Protein AF-A0A2N2GVT8-F1 (afdb_monomer_lite)

Secondary structure (DSSP, 8-state):
--TTSS-EEE--TTS-SS--EEEPPHHHHT--EEEEEEETTEEEEEETTS-EEEEE--TTTTT--TTSEEESS-SS-BTTEEESSPPPPEEPPP--SSEEEEEEEEEE-SSSTT-EEEEEEEEETTEEEEEEEETT-S--EEEE--PPP-S-BSS-TTPPPPPP---S-EEEEEEEEE--SSS--EEEEEEEEEE-SSS--EEEEEEETTEEPEETTEEPEEEEEEEEPP--S---TTGGGGTPPEEEEEEEEPPGGGGGBS-HHHHHHHHHHHTT-SEEEEEEEE-SS-EEEEE-BTTS-SSSS-TTTTSB-GGGPEEEEEE--

Foldseek 3Di:
DDPQQQWAFDDDPLADPFSQDTAQDPPQSFFRFPDWEDDVQKIWTAGLQGWIKIFRDDCQQQLAEQQFAEACVDPQDDDRYHYDHGDDIDTAAGDDQFWFFRDKYWYQPDDDPQRIKIWTWGDHPNAGFIWIDTPPDNDTDTDGDNDDDDHDTRNDPPDDDDDGDDNPFFKKKWKKWWDFPDDDIFIWIWIFRGDDQNDFFTWTFIHDVNHTWDFPNHTQTWTKGKDAYGDHDHAHNPNLVVVDWGWMKIKTAHDPSLVRTPDPVSSCRVCVLQVPQRMFIWTDIDHSFKDWIKTAAPPPDHHRYDPDSHHDHPSTIMIIIIGGD

Structure (mmCIF, N/CA/C/O backbone):
data_AF-A0A2N2GVT8-F1
#
_entry.id   AF-A0A2N2GVT8-F1
#
loop_
_atom_site.group_PDB
_atom_site.id
_atom_site.type_symbol
_atom_site.label_atom_id
_atom_site.label_alt_id
_atom_site.label_comp_id
_atom_site.label_asym_id
_atom_site.label_entity_id
_atom_site.label_seq_id
_atom_site.pdbx_PDB_ins_code
_atom_site.Cartn_x
_atom_site.Cartn_y
_atom_site.Cartn_z
_atom_site.occupancy
_atom_site.B_iso_or_equiv
_atom_site.auth_seq_id
_atom_site.auth_comp_id
_atom_site.auth_asym_id
_atom_site.auth_atom_id
_atom_site.pdbx_PDB_model_num
ATOM 1 N N . LEU A 1 1 ? -1.729 9.330 14.093 1.00 91.38 1 LEU A N 1
ATOM 2 C CA . LEU A 1 1 ? -2.756 9.822 13.151 1.00 91.38 1 LEU A CA 1
ATOM 3 C C . LEU A 1 1 ? -2.452 11.276 12.850 1.00 91.38 1 LEU A C 1
ATOM 5 O O . LEU A 1 1 ? -2.098 11.993 13.782 1.00 91.38 1 LEU A O 1
ATOM 9 N N . GLY A 1 2 ? -2.522 11.694 11.591 1.00 89.06 2 GLY A N 1
ATOM 10 C CA . GLY A 1 2 ? -2.412 13.106 11.250 1.00 89.06 2 GLY A CA 1
ATOM 11 C C . GLY A 1 2 ? -3.633 13.911 11.709 1.00 89.06 2 GLY A C 1
ATOM 12 O O . GLY A 1 2 ? -4.662 13.323 12.052 1.00 89.06 2 GLY A O 1
ATOM 13 N N . PRO A 1 3 ? -3.538 15.252 11.726 1.00 87.06 3 PRO A N 1
ATOM 14 C CA . PRO A 1 3 ? -4.605 16.124 12.228 1.00 87.06 3 PRO A CA 1
ATOM 15 C C . PRO A 1 3 ? -5.932 16.013 11.465 1.00 87.06 3 PRO A C 1
ATOM 17 O O . PRO A 1 3 ? -6.976 16.360 12.006 1.00 87.06 3 PRO A O 1
ATOM 20 N N . ASP A 1 4 ? -5.887 15.554 10.216 1.00 87.94 4 ASP A N 1
ATOM 21 C CA . ASP A 1 4 ? -7.031 15.412 9.316 1.00 87.94 4 ASP A CA 1
ATOM 22 C C . ASP A 1 4 ? -7.660 14.010 9.332 1.00 87.94 4 ASP A C 1
ATOM 24 O O . ASP A 1 4 ? -8.645 13.783 8.635 1.00 87.94 4 ASP A O 1
ATOM 28 N N . GLY A 1 5 ? -7.092 13.061 10.086 1.00 92.31 5 GLY A N 1
ATOM 29 C CA . GLY A 1 5 ? -7.549 11.669 10.116 1.00 92.31 5 GLY A CA 1
ATOM 30 C C . GLY A 1 5 ? -7.287 10.876 8.828 1.00 92.31 5 GLY A C 1
ATOM 31 O O . GLY A 1 5 ? -7.703 9.723 8.737 1.00 92.31 5 GLY A O 1
ATOM 32 N N . ARG A 1 6 ? -6.599 11.462 7.837 1.00 91.56 6 ARG A N 1
ATOM 33 C CA . ARG A 1 6 ? -6.375 10.873 6.499 1.00 91.56 6 ARG A CA 1
ATOM 34 C C . ARG A 1 6 ? -4.926 10.476 6.242 1.00 91.56 6 ARG A C 1
ATOM 36 O O . ARG A 1 6 ? -4.591 9.959 5.183 1.00 91.56 6 ARG A O 1
ATOM 43 N N . SER A 1 7 ? -4.066 10.677 7.231 1.00 92.19 7 SER A N 1
ATOM 44 C CA . SER A 1 7 ? -2.669 10.260 7.188 1.00 92.19 7 SER A CA 1
ATOM 45 C C . SER A 1 7 ? -2.322 9.428 8.416 1.00 92.19 7 SER A C 1
ATOM 47 O O . SER A 1 7 ? -2.643 9.778 9.559 1.00 92.19 7 SER A O 1
ATOM 49 N N . LEU A 1 8 ? -1.632 8.310 8.197 1.00 94.38 8 LEU A N 1
ATOM 50 C CA . LEU A 1 8 ? -1.069 7.506 9.271 1.00 94.38 8 LEU A CA 1
ATOM 51 C C . LEU A 1 8 ? 0.442 7.660 9.253 1.00 94.38 8 LEU A C 1
ATOM 53 O O . LEU A 1 8 ? 1.133 7.047 8.454 1.00 94.38 8 LEU A O 1
ATOM 57 N N . ILE A 1 9 ? 0.934 8.507 10.147 1.00 92.88 9 ILE A N 1
ATOM 58 C CA . ILE A 1 9 ? 2.352 8.825 10.274 1.00 92.88 9 ILE A CA 1
ATOM 59 C C . ILE A 1 9 ? 2.986 7.864 11.278 1.00 92.88 9 ILE A C 1
ATOM 61 O O . ILE A 1 9 ? 2.432 7.664 12.364 1.00 92.88 9 ILE A O 1
ATOM 65 N N . PHE A 1 10 ? 4.149 7.319 10.937 1.00 92.12 10 PHE A N 1
ATOM 66 C CA . PHE A 1 10 ? 4.945 6.492 11.839 1.00 92.12 10 PHE A CA 1
ATOM 67 C C . PHE A 1 10 ? 6.410 6.930 11.825 1.00 92.12 10 PHE A C 1
ATOM 69 O O . PHE A 1 10 ? 6.843 7.685 10.955 1.00 92.12 10 PHE A O 1
ATOM 76 N N . ASN A 1 11 ? 7.163 6.473 12.821 1.00 90.44 11 ASN A N 1
ATOM 77 C CA . ASN A 1 11 ? 8.608 6.610 12.845 1.00 90.44 11 ASN A CA 1
ATOM 78 C C . ASN A 1 11 ? 9.232 5.357 13.463 1.00 90.44 11 ASN A C 1
ATOM 80 O O . ASN A 1 11 ? 8.591 4.696 14.280 1.00 90.44 11 ASN A O 1
ATOM 84 N N . ASP A 1 12 ? 10.475 5.072 13.093 1.00 90.50 12 ASP A N 1
ATOM 85 C CA . ASP A 1 12 ? 11.281 3.980 13.639 1.00 90.50 12 ASP A CA 1
ATOM 86 C C . ASP A 1 12 ? 12.579 4.547 14.238 1.00 90.50 12 ASP A C 1
ATOM 88 O O . ASP A 1 12 ? 13.005 5.649 13.887 1.00 90.50 12 ASP A O 1
ATOM 92 N N . TRP A 1 13 ? 13.206 3.833 15.173 1.00 86.38 13 TRP A N 1
ATOM 93 C CA . TRP A 1 13 ? 14.452 4.278 15.806 1.00 86.38 13 TRP A CA 1
ATOM 94 C C . TRP A 1 13 ? 15.645 4.329 14.851 1.00 86.38 13 TRP A C 1
ATOM 96 O O . TRP A 1 13 ? 16.582 5.084 15.109 1.00 86.38 13 TRP A O 1
ATOM 106 N N . TRP A 1 14 ? 15.608 3.578 13.751 1.00 85.12 14 TRP A N 1
ATOM 107 C CA . TRP A 1 14 ? 16.622 3.640 12.698 1.00 85.12 14 TRP A CA 1
ATOM 108 C C . TRP A 1 14 ? 16.459 4.848 11.771 1.00 85.12 14 TRP A C 1
ATOM 110 O O . TRP A 1 14 ? 17.297 5.076 10.898 1.00 85.12 14 TRP A O 1
ATOM 120 N N . LEU A 1 15 ? 15.394 5.631 11.951 1.00 90.50 15 LEU A N 1
ATOM 121 C CA . LEU A 1 15 ? 15.016 6.711 11.056 1.00 90.50 15 LEU A CA 1
ATOM 122 C C . LEU A 1 15 ? 15.234 8.095 11.675 1.00 90.50 15 LEU A C 1
ATOM 124 O O . LEU A 1 15 ? 15.122 8.271 12.893 1.00 90.50 15 LEU A O 1
ATOM 128 N N . PRO A 1 16 ? 15.492 9.120 10.842 1.00 91.94 16 PRO A N 1
ATOM 129 C CA . PRO A 1 16 ? 15.483 10.506 11.282 1.00 91.94 16 PRO A CA 1
ATOM 130 C C . PRO A 1 16 ? 14.163 10.851 11.975 1.00 91.94 16 PRO A C 1
ATOM 132 O O . PRO A 1 16 ? 13.090 10.454 11.530 1.00 91.94 16 PRO A O 1
ATOM 135 N N . ALA A 1 17 ? 14.229 11.631 13.055 1.00 90.50 17 ALA A N 1
ATOM 136 C CA . ALA A 1 17 ? 13.060 12.050 13.830 1.00 90.50 17 ALA A CA 1
ATOM 137 C C . ALA A 1 17 ? 12.249 13.158 13.122 1.00 90.50 17 ALA A C 1
ATOM 139 O O . ALA A 1 17 ? 12.047 14.242 13.669 1.00 90.50 17 ALA A O 1
ATOM 140 N N . ASP A 1 18 ? 11.828 12.905 11.883 1.00 89.06 18 ASP A N 1
ATOM 141 C CA . ASP A 1 18 ? 11.277 13.901 10.960 1.00 89.06 18 ASP A CA 1
ATOM 142 C C . ASP A 1 18 ? 9.793 13.685 10.607 1.00 89.06 18 ASP A C 1
ATOM 144 O O . ASP A 1 18 ? 9.172 14.544 9.978 1.00 89.06 18 ASP A O 1
ATOM 148 N N . TRP A 1 19 ? 9.207 12.570 11.069 1.00 88.94 19 TRP A N 1
ATOM 149 C CA . TRP A 1 19 ? 7.802 12.196 10.864 1.00 88.94 19 TRP A CA 1
ATOM 150 C C . TRP A 1 19 ? 7.366 12.227 9.385 1.00 88.94 19 TRP A C 1
ATOM 152 O O . TRP A 1 19 ? 6.190 12.432 9.092 1.00 88.94 19 TRP A O 1
ATOM 162 N N . SER A 1 20 ? 8.304 12.036 8.448 1.00 91.00 20 SER A N 1
ATOM 163 C CA . SER A 1 20 ? 8.072 12.108 6.995 1.00 91.00 20 SER A CA 1
ATOM 164 C C . SER A 1 20 ? 7.466 10.845 6.383 1.00 91.00 20 SER A C 1
ATOM 166 O O . SER A 1 20 ? 7.085 10.851 5.212 1.00 91.00 20 SER A O 1
ATOM 168 N N . ARG A 1 21 ? 7.369 9.758 7.156 1.00 91.19 21 ARG A N 1
ATOM 169 C CA . ARG A 1 21 ? 6.853 8.471 6.687 1.00 91.19 21 ARG A CA 1
ATOM 170 C C . ARG A 1 21 ? 5.380 8.293 6.973 1.00 91.19 21 ARG A C 1
ATOM 172 O O . ARG A 1 21 ? 4.888 8.677 8.036 1.00 91.19 21 ARG A O 1
ATOM 179 N N . GLN A 1 22 ? 4.698 7.656 6.029 1.00 92.69 22 GLN A N 1
ATOM 180 C CA . GLN A 1 22 ? 3.280 7.370 6.142 1.00 92.69 22 GLN A CA 1
ATOM 181 C C . GLN A 1 22 ? 2.949 5.959 5.679 1.00 92.69 22 GLN A C 1
ATOM 183 O O . GLN A 1 22 ? 3.572 5.425 4.769 1.00 92.69 22 GLN A O 1
ATOM 188 N N . ILE A 1 23 ? 1.917 5.398 6.296 1.00 94.12 23 ILE A N 1
ATOM 189 C CA . ILE A 1 23 ? 1.246 4.181 5.858 1.00 94.12 23 ILE A CA 1
ATOM 190 C C . ILE A 1 23 ? 0.012 4.627 5.077 1.00 94.12 23 ILE A C 1
ATOM 192 O O . ILE A 1 23 ? -0.832 5.345 5.624 1.00 94.12 23 ILE A O 1
ATOM 196 N N . CYS A 1 24 ? -0.119 4.205 3.817 1.00 94.75 24 CYS A N 1
ATOM 197 C CA . CYS A 1 24 ? -1.361 4.418 3.075 1.00 94.75 24 CYS A CA 1
ATOM 198 C C . CYS A 1 24 ? -2.527 3.786 3.835 1.00 94.75 24 CYS A C 1
ATOM 200 O O . CYS A 1 24 ? -2.456 2.613 4.201 1.00 94.75 24 CYS A O 1
ATOM 202 N N . LEU A 1 25 ? -3.571 4.573 4.096 1.00 96.44 25 LEU A N 1
ATOM 203 C CA . LEU A 1 25 ? -4.820 4.124 4.713 1.00 96.44 25 LEU A CA 1
ATOM 204 C C . LEU A 1 25 ? -5.667 3.295 3.725 1.00 96.44 25 LEU A C 1
ATOM 206 O O . LEU A 1 25 ? -5.363 3.291 2.528 1.00 96.44 25 LEU A O 1
ATOM 210 N N . PRO A 1 26 ? -6.734 2.611 4.191 1.00 96.75 26 PRO A N 1
ATOM 211 C CA . PRO A 1 26 ? -7.682 1.944 3.302 1.00 96.75 26 PRO A CA 1
ATOM 212 C C . PRO A 1 26 ? -8.228 2.871 2.209 1.00 96.75 26 PRO A C 1
ATOM 214 O O . PRO A 1 26 ? -8.109 4.100 2.280 1.00 96.75 26 PRO A O 1
ATOM 217 N N . ASP A 1 27 ? -8.817 2.263 1.180 1.00 94.12 27 ASP A N 1
ATOM 218 C CA . ASP A 1 27 ? -9.418 2.980 0.052 1.00 94.12 27 ASP A CA 1
ATOM 219 C C . ASP A 1 27 ? -8.431 3.963 -0.597 1.00 94.12 27 ASP A C 1
ATOM 221 O O . ASP A 1 27 ? -8.742 5.122 -0.883 1.00 94.12 27 ASP A O 1
ATOM 225 N N . ARG A 1 28 ? -7.191 3.495 -0.795 1.00 93.75 28 ARG A N 1
ATOM 226 C CA . ARG A 1 28 ? -6.119 4.240 -1.472 1.00 93.75 28 ARG A CA 1
ATOM 227 C C . ARG A 1 28 ? -5.783 5.584 -0.804 1.00 93.75 28 ARG A C 1
ATOM 229 O O . ARG A 1 28 ? -5.495 6.576 -1.475 1.00 93.75 28 ARG A O 1
ATOM 236 N N . GLY A 1 29 ? -5.832 5.617 0.529 1.00 94.00 29 GLY A N 1
ATOM 237 C CA . GLY A 1 29 ? -5.540 6.809 1.329 1.00 94.00 29 GLY A CA 1
ATOM 238 C C . GLY A 1 29 ? -6.722 7.767 1.503 1.00 94.00 29 GLY A C 1
ATOM 239 O O . GLY A 1 29 ? -6.548 8.845 2.065 1.00 94.00 29 GLY A O 1
ATOM 240 N N . THR A 1 30 ? -7.923 7.402 1.043 1.00 94.69 30 THR A N 1
ATOM 241 C CA . THR A 1 30 ? -9.129 8.244 1.175 1.00 94.69 30 THR A CA 1
ATOM 242 C C . THR A 1 30 ? -9.983 7.894 2.390 1.00 94.69 30 THR A C 1
ATOM 244 O O . THR A 1 30 ? -10.921 8.627 2.717 1.00 94.69 30 THR A O 1
ATOM 247 N N . PHE A 1 31 ? -9.647 6.822 3.106 1.00 95.94 31 PHE A N 1
ATOM 248 C CA . PHE A 1 31 ? -10.304 6.473 4.356 1.00 95.94 31 PHE A CA 1
ATOM 249 C C . PHE A 1 31 ? -10.082 7.546 5.430 1.00 95.94 31 PHE A C 1
ATOM 251 O O . PHE A 1 31 ? -8.963 8.017 5.646 1.00 95.94 31 PHE A O 1
ATOM 258 N N . LEU A 1 32 ? -11.159 7.923 6.121 1.00 96.12 32 LEU A N 1
ATOM 259 C CA . LEU A 1 32 ? -11.113 8.863 7.235 1.00 96.12 32 LEU A CA 1
ATOM 260 C C . LEU A 1 32 ? -11.133 8.086 8.553 1.00 96.12 32 LEU A C 1
ATOM 262 O O . LEU A 1 32 ? -12.192 7.657 9.017 1.00 96.12 32 LEU A O 1
ATOM 266 N N . ALA A 1 33 ? -9.955 7.916 9.150 1.00 96.88 33 ALA A N 1
ATOM 267 C CA . ALA A 1 33 ? -9.819 7.292 10.456 1.00 96.88 33 ALA A CA 1
ATOM 268 C C . ALA A 1 33 ? -10.158 8.300 11.565 1.00 96.88 33 ALA A C 1
ATOM 270 O O . ALA A 1 33 ? -9.671 9.430 11.573 1.00 96.88 33 ALA A O 1
ATOM 271 N N . GLU A 1 34 ? -10.979 7.875 12.522 1.00 95.62 34 GLU A N 1
ATOM 272 C CA . GLU A 1 34 ? -11.349 8.662 13.701 1.00 95.62 34 GLU A CA 1
ATOM 273 C C . GLU A 1 34 ? -10.400 8.390 14.873 1.00 95.62 34 GLU A C 1
ATOM 275 O O . GLU A 1 34 ? -10.088 9.286 15.658 1.00 95.62 34 GLU A O 1
ATOM 280 N N . ASN A 1 35 ? -9.907 7.156 14.985 1.00 97.19 35 ASN A N 1
ATOM 281 C CA . ASN A 1 35 ? -8.971 6.772 16.031 1.00 97.19 35 ASN A CA 1
ATOM 282 C C . ASN A 1 35 ? -8.127 5.561 15.617 1.00 97.19 35 ASN A C 1
ATOM 284 O O . ASN A 1 35 ? -8.433 4.867 14.644 1.00 97.19 35 ASN A O 1
ATOM 288 N N . LEU A 1 36 ? -7.068 5.298 16.381 1.00 97.50 36 LEU A N 1
ATOM 289 C CA . LEU A 1 36 ? -6.225 4.123 16.211 1.00 97.50 36 LEU A CA 1
ATOM 290 C C . LEU A 1 36 ? -5.692 3.598 17.541 1.00 97.50 36 LEU A C 1
ATOM 292 O O . LEU A 1 36 ? -5.524 4.334 18.511 1.00 97.50 36 LEU A O 1
ATOM 296 N N . SER A 1 37 ? -5.342 2.320 17.539 1.00 98.06 37 SER A N 1
ATOM 297 C CA . SER A 1 37 ? -4.555 1.656 18.569 1.00 98.06 37 SER A CA 1
ATOM 298 C C . SER A 1 37 ? -3.506 0.776 17.893 1.00 98.06 37 SER A C 1
ATOM 300 O O . SER A 1 37 ? -3.737 0.259 16.802 1.00 98.06 37 SER A O 1
ATOM 302 N N . VAL A 1 38 ? -2.337 0.623 18.509 1.00 96.50 38 VAL A N 1
ATOM 303 C CA . VAL A 1 38 ? -1.223 -0.138 17.930 1.00 96.50 38 VAL A CA 1
ATOM 304 C C . VAL A 1 38 ? -0.659 -1.082 18.982 1.00 96.50 38 VAL A C 1
ATOM 306 O O . VAL A 1 38 ? -0.473 -0.690 20.134 1.00 96.50 38 VAL A O 1
ATOM 309 N N . SER A 1 39 ? -0.372 -2.321 18.588 1.00 95.88 39 SER A N 1
ATOM 310 C CA . SER A 1 39 ? 0.326 -3.301 19.422 1.00 95.88 39 SER A CA 1
ATOM 311 C C . SER A 1 39 ? 1.456 -3.939 18.619 1.00 95.88 39 SER A C 1
ATOM 313 O O . SER A 1 39 ? 1.203 -4.667 17.655 1.00 95.88 39 SER A O 1
ATOM 315 N N . ALA A 1 40 ? 2.699 -3.644 19.019 1.00 92.12 40 ALA A N 1
ATOM 316 C CA . ALA A 1 40 ? 3.892 -3.870 18.201 1.00 92.12 40 ALA A CA 1
ATOM 317 C C . ALA A 1 40 ? 3.712 -3.236 16.807 1.00 92.12 40 ALA A C 1
ATOM 319 O O . ALA A 1 40 ? 3.384 -2.057 16.725 1.00 92.12 40 ALA A O 1
ATOM 320 N N . SER A 1 41 ? 3.865 -4.009 15.737 1.00 93.75 41 SER A N 1
ATOM 321 C CA . SER A 1 41 ? 3.719 -3.555 14.347 1.00 93.75 41 SER A CA 1
ATOM 322 C C . SER A 1 41 ? 2.293 -3.677 13.802 1.00 93.75 41 SER A C 1
ATOM 324 O O . SER A 1 41 ? 2.047 -3.422 12.626 1.00 93.75 41 SER A O 1
ATOM 326 N N . THR A 1 42 ? 1.336 -4.128 14.621 1.00 97.12 42 THR A N 1
ATOM 327 C CA . THR A 1 42 ? -0.055 -4.289 14.190 1.00 97.12 42 THR A CA 1
ATOM 328 C C . THR A 1 42 ? -0.857 -3.046 14.531 1.00 97.12 42 THR A C 1
ATOM 330 O O . THR A 1 42 ? -1.103 -2.738 15.700 1.00 97.12 42 THR A O 1
ATOM 333 N N . VAL A 1 43 ? -1.303 -2.362 13.487 1.00 97.56 43 VAL A N 1
ATOM 334 C CA . VAL A 1 43 ? -2.157 -1.186 13.553 1.00 97.56 43 VAL A CA 1
ATOM 335 C C . VAL A 1 43 ? -3.618 -1.621 13.528 1.00 97.56 43 VAL A C 1
ATOM 337 O O . VAL A 1 43 ? -4.000 -2.440 12.695 1.00 97.56 43 VAL A O 1
ATOM 340 N N . PHE A 1 44 ? -4.439 -1.049 14.406 1.00 98.62 44 PHE A N 1
ATOM 341 C CA . PHE A 1 44 ? -5.894 -1.174 14.418 1.00 98.62 44 PHE A CA 1
ATOM 342 C C . PHE A 1 44 ? -6.520 0.221 14.327 1.00 98.62 44 PHE A C 1
ATOM 344 O O . PHE A 1 44 ? -6.284 1.058 15.197 1.00 98.62 44 PHE A O 1
ATOM 351 N N . ILE A 1 45 ? -7.298 0.486 13.279 1.00 98.50 45 ILE A N 1
ATOM 352 C CA . ILE A 1 45 ? -7.968 1.774 13.056 1.00 98.50 45 ILE A CA 1
ATOM 353 C C . ILE A 1 45 ? -9.487 1.612 13.039 1.00 98.50 45 ILE A C 1
ATOM 355 O O . ILE A 1 45 ? -10.006 0.556 12.668 1.00 98.50 45 ILE A O 1
ATOM 359 N N . VAL A 1 46 ? -10.179 2.690 13.405 1.00 98.38 46 VAL A N 1
ATOM 360 C CA . VAL A 1 46 ? -11.634 2.825 13.290 1.00 98.38 46 VAL A CA 1
ATOM 361 C C . VAL A 1 46 ? -11.987 4.046 12.448 1.00 98.38 46 VAL A C 1
ATOM 363 O O . VAL A 1 46 ? -11.406 5.118 12.626 1.00 98.38 46 VAL A O 1
ATOM 366 N N . GLY A 1 47 ? -12.912 3.866 11.511 1.00 97.00 47 GLY A N 1
ATOM 367 C CA . GLY A 1 47 ? -13.426 4.895 10.616 1.00 97.00 47 GLY A CA 1
ATOM 368 C C . GLY A 1 47 ? -14.614 5.641 11.191 1.00 97.00 47 GLY A C 1
ATOM 369 O O . GLY A 1 47 ? -15.198 5.247 12.199 1.00 97.00 47 GLY A O 1
ATOM 370 N N . THR A 1 48 ? -15.001 6.725 10.529 1.00 94.94 48 THR A N 1
ATOM 371 C CA . THR A 1 48 ? -16.092 7.589 11.004 1.00 94.94 48 THR A CA 1
ATOM 372 C C . THR A 1 48 ? -17.478 6.948 11.018 1.00 94.94 48 THR A C 1
ATOM 374 O O . THR A 1 48 ? -18.369 7.507 11.657 1.00 94.94 48 THR A O 1
ATOM 377 N N . LEU A 1 49 ? -17.688 5.818 10.337 1.00 95.38 49 LEU A N 1
ATOM 378 C CA . LEU A 1 49 ? -18.945 5.063 10.383 1.00 95.38 49 LEU A CA 1
ATOM 379 C C . LEU A 1 49 ? -18.810 3.764 11.185 1.00 95.38 49 LEU A C 1
ATOM 381 O O . LEU A 1 49 ? -19.712 2.927 11.175 1.00 95.38 49 LEU A O 1
ATOM 385 N N . GLY A 1 50 ? -17.700 3.603 11.908 1.00 96.94 50 GLY A N 1
ATOM 386 C CA . GLY A 1 50 ? -17.422 2.405 12.685 1.00 96.94 50 GLY A CA 1
ATOM 387 C C . GLY A 1 50 ? -16.790 1.280 11.870 1.00 96.94 50 GLY A C 1
ATOM 388 O O . GLY A 1 50 ? -16.758 0.151 12.347 1.00 96.94 50 GLY A O 1
ATOM 389 N N . GLU A 1 51 ? -16.278 1.562 10.667 1.00 97.69 51 GLU A N 1
ATOM 390 C CA . GLU A 1 51 ? -15.500 0.594 9.900 1.00 97.69 51 GLU A CA 1
ATOM 391 C C . GLU A 1 51 ? -14.199 0.277 10.635 1.00 97.69 51 GLU A C 1
ATOM 393 O O . GLU A 1 51 ? -13.507 1.172 11.119 1.00 97.69 51 GLU A O 1
ATOM 398 N N . LEU A 1 52 ? -13.841 -0.998 10.703 1.00 98.56 52 LEU A N 1
ATOM 399 C CA . LEU A 1 52 ? -12.708 -1.471 11.486 1.00 98.56 52 LEU A CA 1
ATOM 400 C C . LEU A 1 52 ? -11.681 -2.108 10.554 1.00 98.56 52 LEU A C 1
ATOM 402 O O . LEU A 1 52 ? -12.026 -2.975 9.753 1.00 98.56 52 LEU A O 1
ATOM 406 N N . TYR A 1 53 ? -10.414 -1.711 10.673 1.00 98.69 53 TYR A N 1
ATOM 407 C CA . TYR A 1 53 ? -9.337 -2.264 9.851 1.00 98.69 53 TYR A CA 1
ATOM 408 C C . TYR A 1 53 ? -8.088 -2.548 10.668 1.00 98.69 53 TYR A C 1
ATOM 410 O O . TYR A 1 53 ? -7.709 -1.773 11.544 1.00 98.69 53 TYR A O 1
ATOM 418 N N . THR A 1 54 ? -7.406 -3.639 10.336 1.00 98.50 54 THR A N 1
ATOM 419 C CA . THR A 1 54 ? -6.101 -3.982 10.907 1.00 98.50 54 THR A CA 1
ATOM 420 C C . THR A 1 54 ? -5.065 -4.170 9.817 1.00 98.50 54 THR A C 1
ATOM 422 O O . THR A 1 54 ? -5.394 -4.718 8.766 1.00 98.50 54 THR A O 1
ATOM 425 N N . ARG A 1 55 ? -3.812 -3.813 10.087 1.00 97.12 55 ARG A N 1
ATOM 426 C CA . ARG A 1 55 ? -2.685 -4.079 9.189 1.00 97.12 55 ARG A CA 1
ATOM 427 C C . ARG A 1 55 ? -1.415 -4.311 9.992 1.00 97.12 55 ARG A C 1
ATOM 429 O O . ARG A 1 55 ? -1.167 -3.588 10.955 1.00 97.12 55 ARG A O 1
ATOM 436 N N . LEU A 1 56 ? -0.623 -5.306 9.605 1.00 95.31 56 LEU A N 1
ATOM 437 C CA . LEU A 1 56 ? 0.754 -5.430 10.067 1.00 95.31 56 LEU A CA 1
ATOM 438 C C . LEU A 1 56 ? 1.646 -4.588 9.156 1.00 95.31 56 LEU A C 1
ATOM 440 O O . LEU A 1 56 ? 1.694 -4.825 7.952 1.00 95.31 56 LEU A O 1
ATOM 444 N N . TYR A 1 57 ? 2.297 -3.579 9.724 1.00 94.75 57 TYR A N 1
ATOM 445 C CA . TYR A 1 57 ? 3.180 -2.697 8.976 1.00 94.75 57 TYR A CA 1
ATOM 446 C C . TYR A 1 57 ? 4.206 -2.060 9.912 1.00 94.75 57 TYR A C 1
ATOM 448 O O . TYR A 1 57 ? 3.848 -1.363 10.862 1.00 94.75 57 TYR A O 1
ATOM 456 N N . ASP A 1 58 ? 5.481 -2.263 9.609 1.00 92.38 58 ASP A N 1
ATOM 457 C CA . ASP A 1 58 ? 6.597 -1.526 10.191 1.00 92.38 58 ASP A CA 1
ATOM 458 C C . ASP A 1 58 ? 7.712 -1.340 9.150 1.00 92.38 58 ASP A C 1
ATOM 460 O O . ASP A 1 58 ? 7.670 -1.905 8.056 1.00 92.38 58 ASP A O 1
ATOM 464 N N . PHE A 1 59 ? 8.715 -0.543 9.510 1.00 93.06 59 PHE A N 1
ATOM 465 C CA . PHE A 1 59 ? 9.865 -0.226 8.666 1.00 93.06 59 PHE A CA 1
ATOM 466 C C . PHE A 1 59 ? 10.619 -1.471 8.154 1.00 93.06 59 PHE A C 1
ATOM 468 O O . PHE A 1 59 ? 11.045 -1.513 6.997 1.00 93.06 59 PHE A O 1
ATOM 475 N N . ASP A 1 60 ? 10.745 -2.500 8.992 1.00 91.19 60 ASP A N 1
ATOM 476 C CA . ASP A 1 60 ? 11.522 -3.707 8.711 1.00 91.19 60 ASP A CA 1
ATOM 477 C C . ASP A 1 60 ? 10.749 -4.744 7.897 1.00 91.19 60 ASP A C 1
ATOM 479 O O . ASP A 1 60 ? 11.352 -5.566 7.219 1.00 91.19 60 ASP A O 1
ATOM 483 N N . THR A 1 61 ? 9.425 -4.773 7.998 1.00 90.06 61 THR A N 1
ATOM 484 C CA . THR A 1 61 ? 8.545 -5.748 7.339 1.00 90.06 61 THR A CA 1
ATOM 485 C C . THR A 1 61 ? 7.991 -5.219 6.025 1.00 90.06 61 THR A C 1
ATOM 487 O O . THR A 1 61 ? 7.684 -6.014 5.142 1.00 90.06 61 THR A O 1
ATOM 490 N N . ALA A 1 62 ? 7.915 -3.895 5.863 1.00 91.56 62 ALA A N 1
ATOM 491 C CA . ALA A 1 62 ? 7.330 -3.272 4.683 1.00 91.56 62 ALA A CA 1
ATOM 492 C C . ALA A 1 62 ? 8.264 -3.184 3.465 1.00 91.56 62 ALA A C 1
ATOM 494 O O . ALA A 1 62 ? 7.801 -2.828 2.387 1.00 91.56 62 ALA A O 1
ATOM 495 N N . GLY A 1 63 ? 9.557 -3.502 3.593 1.00 91.00 63 GLY A N 1
ATOM 496 C CA . GLY A 1 63 ? 10.524 -3.337 2.495 1.00 91.00 63 GLY A CA 1
ATOM 497 C C . GLY A 1 63 ? 11.298 -2.019 2.525 1.00 91.00 63 GLY A C 1
ATOM 498 O O . GLY A 1 63 ? 12.096 -1.764 1.622 1.00 91.00 63 GLY A O 1
ATOM 499 N N . GLU A 1 64 ? 11.077 -1.185 3.546 1.00 92.12 64 GLU A N 1
ATOM 500 C CA . GLU A 1 64 ? 11.679 0.149 3.636 1.00 92.12 64 GLU A CA 1
ATOM 501 C C . GLU A 1 64 ? 13.123 0.124 4.161 1.00 92.12 64 GLU A C 1
ATOM 503 O O . GLU A 1 64 ? 13.912 1.017 3.841 1.00 92.12 64 GLU A O 1
ATOM 508 N N . ASN A 1 65 ? 13.488 -0.895 4.944 1.00 90.56 65 ASN A N 1
ATOM 509 C CA . ASN A 1 65 ? 14.832 -1.042 5.498 1.00 90.56 65 ASN A CA 1
ATOM 510 C C . ASN A 1 65 ? 15.787 -1.743 4.520 1.00 90.56 65 ASN A C 1
ATOM 512 O O . ASN A 1 65 ? 15.721 -2.959 4.371 1.00 90.56 65 ASN A O 1
ATOM 516 N N . ASP A 1 66 ? 16.716 -1.003 3.914 1.00 85.19 66 ASP A N 1
ATOM 517 C CA . ASP A 1 66 ? 17.753 -1.488 2.981 1.00 85.19 66 ASP A CA 1
ATOM 518 C C . ASP A 1 66 ? 18.935 -2.215 3.658 1.00 85.19 66 ASP A C 1
ATOM 520 O O . ASP A 1 66 ? 19.989 -2.416 3.060 1.00 85.19 66 ASP A O 1
ATOM 524 N N . THR A 1 67 ? 18.772 -2.616 4.918 1.00 85.88 67 THR A N 1
ATOM 525 C CA . THR A 1 67 ? 19.703 -3.507 5.624 1.00 85.88 67 THR A CA 1
ATOM 526 C C . THR A 1 67 ? 19.145 -4.922 5.799 1.00 85.88 67 THR A C 1
ATOM 528 O O . THR A 1 67 ? 19.815 -5.782 6.373 1.00 85.88 67 THR A O 1
ATOM 531 N N . LEU A 1 68 ? 17.943 -5.192 5.273 1.00 88.06 68 LEU A N 1
ATOM 532 C CA . LEU A 1 68 ? 17.230 -6.468 5.376 1.00 88.06 68 LEU A CA 1
ATOM 533 C C . LEU A 1 68 ? 16.899 -7.051 3.997 1.00 88.06 68 LEU A C 1
ATOM 535 O O . LEU A 1 68 ? 16.810 -6.337 3.004 1.00 88.06 68 LEU A O 1
ATOM 539 N N . THR A 1 69 ? 16.738 -8.375 3.912 1.00 88.94 69 THR A N 1
ATOM 540 C CA . THR A 1 69 ? 16.481 -9.051 2.629 1.00 88.94 69 THR A CA 1
ATOM 541 C C . THR A 1 69 ? 14.985 -9.221 2.430 1.00 88.94 69 THR A C 1
ATOM 543 O O . THR A 1 69 ? 14.283 -9.658 3.344 1.00 88.94 69 THR A O 1
ATOM 546 N N . TYR A 1 70 ? 14.513 -8.944 1.217 1.00 90.19 70 TYR A N 1
ATOM 547 C CA . TYR A 1 70 ? 13.117 -9.109 0.830 1.00 90.19 70 TYR A CA 1
ATOM 548 C C . TYR A 1 70 ? 13.002 -9.883 -0.483 1.00 90.19 70 TYR A C 1
ATOM 550 O O . TYR A 1 70 ? 13.974 -9.989 -1.228 1.00 90.19 70 TYR A O 1
ATOM 558 N N . SER A 1 71 ? 11.828 -10.434 -0.763 1.00 90.75 71 SER A N 1
ATOM 559 C CA . SER A 1 71 ? 11.534 -11.094 -2.035 1.00 90.75 71 SER A CA 1
ATOM 560 C C . SER A 1 71 ? 10.052 -10.979 -2.355 1.00 90.75 71 SER A C 1
ATOM 562 O O . SER A 1 71 ? 9.214 -11.191 -1.478 1.00 90.75 71 SER A O 1
ATOM 564 N N . PHE A 1 72 ? 9.746 -10.684 -3.617 1.00 91.06 72 PHE A N 1
ATOM 565 C CA . PHE A 1 72 ? 8.382 -10.742 -4.160 1.00 91.06 72 PHE A CA 1
ATOM 566 C C . PHE A 1 72 ? 8.003 -12.147 -4.661 1.00 91.06 72 PHE A C 1
ATOM 568 O O . PHE A 1 72 ? 6.885 -12.366 -5.117 1.00 91.06 72 PHE A O 1
ATOM 575 N N . LEU A 1 73 ? 8.934 -13.106 -4.594 1.00 88.94 73 LEU A N 1
ATOM 576 C CA . LEU A 1 73 ? 8.763 -14.473 -5.098 1.00 88.94 73 LEU A CA 1
ATOM 577 C C . LEU A 1 73 ? 8.376 -15.478 -4.007 1.00 88.94 73 LEU A C 1
ATOM 579 O O . LEU A 1 73 ? 8.074 -16.633 -4.310 1.00 88.94 73 LEU A O 1
ATOM 583 N N . ILE A 1 74 ? 8.387 -15.062 -2.739 1.00 88.81 74 ILE A N 1
ATOM 584 C CA . ILE A 1 74 ? 7.998 -15.892 -1.597 1.00 88.81 74 ILE A CA 1
ATOM 585 C C . ILE A 1 74 ? 6.718 -15.353 -0.959 1.00 88.81 74 ILE A C 1
ATOM 587 O O . ILE A 1 74 ? 6.500 -14.150 -0.886 1.00 88.81 74 ILE A O 1
ATOM 591 N N . ASN A 1 75 ? 5.882 -16.254 -0.450 1.00 87.88 75 ASN A N 1
ATOM 592 C CA . ASN A 1 75 ? 4.606 -15.915 0.191 1.00 87.88 75 ASN A CA 1
ATOM 593 C C . ASN A 1 75 ? 4.687 -15.829 1.726 1.00 87.88 75 ASN A C 1
ATOM 595 O O . ASN A 1 75 ? 3.721 -15.443 2.379 1.00 87.88 75 ASN A O 1
ATOM 599 N N . ALA A 1 76 ? 5.820 -16.218 2.307 1.00 87.44 76 ALA A N 1
ATOM 600 C CA . ALA A 1 76 ? 6.095 -16.164 3.733 1.00 87.44 76 ALA A CA 1
ATOM 601 C C . ALA A 1 76 ? 7.595 -15.965 3.957 1.00 87.44 76 ALA A C 1
ATOM 603 O O . ALA A 1 76 ? 8.411 -16.339 3.113 1.00 87.44 76 ALA A O 1
ATOM 604 N N . ALA A 1 77 ? 7.958 -15.384 5.102 1.00 86.94 77 ALA A N 1
ATOM 605 C CA . ALA A 1 77 ? 9.357 -15.196 5.461 1.00 86.94 77 ALA A CA 1
ATOM 606 C C . ALA A 1 77 ? 10.110 -16.541 5.503 1.00 86.94 77 ALA A C 1
ATOM 608 O O . ALA A 1 77 ? 9.600 -17.538 6.018 1.00 86.94 77 ALA A O 1
ATOM 609 N N . SER A 1 78 ? 11.332 -16.553 4.975 1.00 86.31 78 SER A N 1
ATOM 610 C CA . SER A 1 78 ? 12.195 -17.733 4.889 1.00 86.31 78 SER A CA 1
ATOM 611 C C . SER A 1 78 ? 13.630 -17.353 5.247 1.00 86.31 78 SER A C 1
ATOM 613 O O . SER A 1 78 ? 14.261 -16.541 4.564 1.00 86.31 78 SER A O 1
ATOM 615 N N . GLY A 1 79 ? 14.147 -17.926 6.339 1.00 87.38 79 GLY A N 1
ATOM 616 C CA . GLY A 1 79 ? 15.426 -17.508 6.918 1.00 87.38 79 GLY A CA 1
ATOM 617 C C . GLY A 1 79 ? 15.407 -16.016 7.259 1.00 87.38 79 GLY A C 1
ATOM 618 O O . GLY A 1 79 ? 14.487 -15.548 7.926 1.00 87.38 79 GLY A O 1
ATOM 619 N N . ASP A 1 80 ? 16.385 -15.272 6.744 1.00 86.81 80 ASP A N 1
ATOM 620 C CA . ASP A 1 80 ? 16.493 -13.817 6.931 1.00 86.81 80 ASP A CA 1
ATOM 621 C C . ASP A 1 80 ? 15.725 -13.000 5.872 1.00 86.81 80 ASP A C 1
ATOM 623 O O . ASP A 1 80 ? 15.765 -11.766 5.882 1.00 86.81 80 ASP A O 1
ATOM 627 N N . THR A 1 81 ? 15.032 -13.673 4.945 1.00 88.88 81 THR A N 1
ATOM 628 C CA . THR A 1 81 ? 14.282 -13.031 3.858 1.00 88.88 81 THR A CA 1
ATOM 629 C C . THR A 1 81 ? 12.824 -12.844 4.238 1.00 88.88 81 THR A C 1
ATOM 631 O O . THR A 1 81 ? 12.133 -13.797 4.602 1.00 88.88 81 THR A O 1
ATOM 634 N N . ARG A 1 82 ? 12.334 -11.616 4.101 1.00 90.94 82 ARG A N 1
ATOM 635 C CA . ARG A 1 82 ? 10.931 -11.248 4.303 1.00 90.94 82 ARG A CA 1
ATOM 636 C C . ARG A 1 82 ? 10.161 -11.314 2.986 1.00 90.94 82 ARG A C 1
ATOM 638 O O . ARG A 1 82 ? 10.705 -11.006 1.929 1.00 90.94 82 ARG A O 1
ATOM 645 N N . ALA A 1 83 ? 8.899 -11.714 3.064 1.00 91.75 83 ALA A N 1
ATOM 646 C CA . ALA A 1 83 ? 8.004 -11.731 1.914 1.00 91.75 83 ALA A CA 1
ATOM 647 C C . ALA A 1 83 ? 7.471 -10.323 1.630 1.00 91.75 83 ALA A C 1
ATOM 649 O O . ALA A 1 83 ? 7.089 -9.614 2.561 1.00 91.75 83 ALA A O 1
ATOM 650 N N . LEU A 1 84 ? 7.435 -9.948 0.354 1.00 93.12 84 LEU A N 1
ATOM 651 C CA . LEU A 1 84 ? 6.747 -8.770 -0.159 1.00 93.12 84 LEU A CA 1
ATOM 652 C C . LEU A 1 84 ? 5.699 -9.189 -1.206 1.00 93.12 84 LEU A C 1
ATOM 654 O O . LEU A 1 84 ? 5.844 -10.249 -1.814 1.00 93.12 84 LEU A O 1
ATOM 658 N N . PRO A 1 85 ? 4.659 -8.371 -1.448 1.00 92.62 85 PRO A N 1
ATOM 659 C CA . PRO A 1 85 ? 4.357 -7.098 -0.786 1.00 92.62 85 PRO A CA 1
ATOM 660 C C . PRO A 1 85 ? 3.977 -7.255 0.695 1.00 92.62 85 PRO A C 1
ATOM 662 O O . PRO A 1 85 ? 3.628 -8.340 1.155 1.00 92.62 85 PRO A O 1
ATOM 665 N N . ALA A 1 86 ? 4.067 -6.155 1.447 1.00 90.81 86 ALA A N 1
ATOM 666 C CA . ALA A 1 86 ? 3.589 -6.103 2.826 1.00 90.81 86 ALA A CA 1
ATOM 667 C C . ALA A 1 86 ? 2.086 -6.418 2.902 1.00 90.81 86 ALA A C 1
ATOM 669 O O . ALA A 1 86 ? 1.354 -6.189 1.940 1.00 90.81 86 ALA A O 1
ATOM 670 N N . GLU A 1 87 ? 1.611 -6.880 4.062 1.00 91.12 87 GLU A N 1
ATOM 671 C CA . GLU A 1 87 ? 0.195 -7.211 4.240 1.00 91.12 87 GLU A CA 1
ATOM 672 C C . GLU A 1 87 ? -0.720 -6.020 3.911 1.00 91.12 87 GLU A C 1
ATOM 674 O O . GLU A 1 87 ? -0.466 -4.871 4.297 1.00 91.12 87 GLU A O 1
ATOM 679 N N . GLU A 1 88 ? -1.817 -6.317 3.219 1.00 94.06 88 GLU A N 1
ATOM 680 C CA . GLU A 1 88 ? -2.894 -5.371 2.944 1.00 94.06 88 GLU A CA 1
ATOM 681 C C . GLU A 1 88 ? -3.684 -5.022 4.214 1.00 94.06 88 GLU A C 1
ATOM 683 O O . GLU A 1 88 ? -3.633 -5.714 5.239 1.00 94.06 88 GLU A O 1
ATOM 688 N N . TRP A 1 89 ? -4.480 -3.954 4.145 1.00 97.38 89 TRP A N 1
ATOM 689 C CA . TRP A 1 89 ? -5.477 -3.693 5.179 1.00 97.38 89 TRP A CA 1
ATOM 690 C C . TRP A 1 89 ? -6.527 -4.804 5.209 1.00 97.38 89 TRP A C 1
ATOM 692 O O . TRP A 1 89 ? -7.271 -5.012 4.252 1.00 97.38 89 TRP A O 1
ATOM 702 N N . ARG A 1 90 ? -6.660 -5.473 6.354 1.00 97.75 90 ARG A N 1
ATOM 703 C CA . ARG A 1 90 ? -7.754 -6.410 6.607 1.00 97.75 90 ARG A CA 1
ATOM 704 C C . ARG A 1 90 ? -8.936 -5.670 7.215 1.00 97.75 90 ARG A C 1
ATOM 706 O O . ARG A 1 90 ? -8.842 -5.199 8.351 1.00 97.75 90 ARG A O 1
ATOM 713 N N . ARG A 1 91 ? -10.059 -5.633 6.494 1.00 98.12 91 ARG A N 1
ATOM 714 C CA . ARG A 1 91 ? -11.352 -5.222 7.056 1.00 98.12 91 ARG A CA 1
ATOM 715 C C . ARG A 1 91 ? -11.788 -6.224 8.119 1.00 98.12 91 ARG A C 1
ATOM 717 O O . ARG A 1 91 ? -11.747 -7.432 7.895 1.00 98.12 91 ARG A O 1
ATOM 724 N N . GLN A 1 92 ? -12.188 -5.718 9.273 1.00 98.56 92 GLN A N 1
ATOM 725 C CA . GLN A 1 92 ? -12.736 -6.513 10.360 1.00 98.56 92 GLN A CA 1
ATOM 726 C C . GLN A 1 92 ? -14.268 -6.590 10.223 1.00 98.56 92 GLN A C 1
ATOM 728 O O . GLN A 1 92 ? -14.872 -5.670 9.668 1.00 98.56 92 GLN A O 1
ATOM 733 N N . PRO A 1 93 ? -14.906 -7.673 10.704 1.00 98.06 93 PRO A N 1
ATOM 734 C CA . PRO A 1 93 ? -16.360 -7.800 10.732 1.00 98.06 93 PRO A CA 1
ATOM 735 C C . PRO A 1 93 ? -17.031 -6.606 11.415 1.00 98.06 93 PRO A C 1
ATOM 737 O O . PRO A 1 93 ? -16.554 -6.135 12.451 1.00 98.06 93 PRO A O 1
ATOM 740 N N . ASP A 1 94 ? -18.158 -6.156 10.868 1.00 97.31 94 ASP A N 1
ATOM 741 C CA . ASP A 1 94 ? -18.927 -5.054 11.445 1.00 97.31 94 ASP A CA 1
ATOM 742 C C . ASP A 1 94 ? -19.633 -5.484 12.739 1.00 97.31 94 ASP A C 1
ATOM 744 O O . ASP A 1 94 ? -20.141 -6.603 12.859 1.00 97.31 94 ASP A O 1
ATOM 748 N N . ILE A 1 95 ? -19.714 -4.567 13.703 1.00 97.56 95 ILE A N 1
ATOM 749 C CA . ILE A 1 95 ? -20.531 -4.734 14.909 1.00 97.56 95 ILE A CA 1
ATOM 750 C C . ILE A 1 95 ? -21.929 -4.190 14.605 1.00 97.56 95 ILE A C 1
ATOM 752 O O . ILE A 1 95 ? -22.121 -2.981 14.460 1.00 97.56 95 ILE A O 1
ATOM 756 N N . THR A 1 96 ? -22.903 -5.091 14.478 1.00 95.31 96 THR A N 1
ATOM 757 C CA . THR A 1 96 ? -24.258 -4.769 13.988 1.00 95.31 96 THR A CA 1
ATOM 758 C C . THR A 1 96 ? -25.350 -4.892 15.048 1.00 95.31 96 THR A C 1
ATOM 760 O O . THR A 1 96 ? -26.447 -4.373 14.859 1.00 95.31 96 THR A O 1
ATOM 763 N N . ASP A 1 97 ? -25.062 -5.535 16.179 1.00 95.19 97 ASP A N 1
ATOM 764 C CA . ASP A 1 97 ? -26.015 -5.804 17.260 1.00 95.19 97 ASP A CA 1
ATOM 765 C C . ASP A 1 97 ? -25.901 -4.817 18.437 1.00 95.19 97 ASP A C 1
ATOM 767 O O . ASP A 1 97 ? -26.316 -5.102 19.559 1.00 95.19 97 ASP A O 1
ATOM 771 N N . GLY A 1 98 ? -25.376 -3.621 18.174 1.00 96.31 98 GLY A N 1
ATOM 772 C CA . GLY A 1 98 ? -25.404 -2.499 19.102 1.00 96.31 98 GLY A CA 1
ATOM 773 C C . GLY A 1 98 ? -24.618 -1.298 18.591 1.00 96.31 98 GLY A C 1
ATOM 774 O O . GLY A 1 98 ? -24.355 -1.176 17.396 1.00 96.31 98 GLY A O 1
ATOM 775 N N . LEU A 1 99 ? -24.281 -0.375 19.490 1.00 97.69 99 LEU A N 1
ATOM 776 C CA . LEU A 1 99 ? -23.625 0.889 19.150 1.00 97.69 99 LEU A CA 1
ATOM 777 C C . LEU A 1 99 ? -22.158 0.879 19.575 1.00 97.69 99 LEU A C 1
ATOM 779 O O . LEU A 1 99 ? -21.845 0.369 20.648 1.00 97.69 99 LEU A O 1
ATOM 783 N N . ILE A 1 100 ? -21.277 1.481 18.779 1.00 98.25 100 ILE A N 1
ATOM 784 C CA . ILE A 1 100 ? -19.837 1.575 19.068 1.00 98.25 100 ILE A CA 1
ATOM 785 C C . ILE A 1 100 ? -19.337 3.015 19.048 1.00 98.25 100 ILE A C 1
ATOM 787 O O . ILE A 1 100 ? -19.879 3.849 18.324 1.00 98.25 100 ILE A O 1
ATOM 791 N N . THR A 1 101 ? -18.304 3.308 19.836 1.00 98.12 101 THR A N 1
ATOM 792 C CA . THR A 1 101 ? -17.585 4.592 19.811 1.00 98.12 101 THR A CA 1
ATOM 793 C C . THR A 1 101 ? -16.261 4.456 19.054 1.00 98.12 101 THR A C 1
ATOM 795 O O . THR A 1 101 ? -15.874 3.371 18.621 1.00 98.12 101 THR A O 1
ATOM 798 N N . GLY A 1 102 ? -15.529 5.563 18.906 1.00 97.44 102 GLY A N 1
ATOM 799 C CA . GLY A 1 102 ? -14.178 5.557 18.339 1.00 97.44 102 GLY A CA 1
ATOM 800 C C . GLY A 1 102 ? -13.093 5.028 19.275 1.00 97.44 102 GLY A C 1
ATOM 801 O O . GLY A 1 102 ? -11.914 5.113 18.943 1.00 97.44 102 GLY A O 1
ATOM 802 N N . ARG A 1 103 ? -13.422 4.523 20.467 1.00 98.06 103 ARG A N 1
ATOM 803 C CA . ARG A 1 103 ? -12.416 3.966 21.376 1.00 98.06 103 ARG A CA 1
ATOM 804 C C . ARG A 1 103 ? -12.136 2.513 21.046 1.00 98.06 103 ARG A C 1
ATOM 806 O O . ARG A 1 103 ? -12.915 1.619 21.369 1.00 98.06 103 ARG A O 1
ATOM 813 N N . VAL A 1 104 ? -10.973 2.305 20.447 1.00 98.56 104 VAL A N 1
ATOM 814 C CA . VAL A 1 104 ? -10.460 0.989 20.086 1.00 98.56 104 VAL A CA 1
ATOM 815 C C . VAL A 1 104 ? -9.173 0.676 20.829 1.00 98.56 104 VAL A C 1
ATOM 817 O O . VAL A 1 104 ? -8.370 1.567 21.104 1.00 98.56 104 VAL A O 1
ATOM 820 N N . THR A 1 105 ? -8.965 -0.605 21.115 1.00 98.38 105 THR A N 1
ATOM 821 C CA . THR A 1 105 ? -7.724 -1.112 21.700 1.00 98.38 105 THR A CA 1
ATOM 822 C C . THR A 1 105 ? -7.327 -2.405 21.007 1.00 98.38 105 THR A C 1
ATOM 824 O O . THR A 1 105 ? -8.173 -3.256 20.744 1.00 98.38 105 THR A O 1
ATOM 827 N N . ILE A 1 106 ? -6.034 -2.574 20.750 1.00 98.56 106 ILE A N 1
ATOM 828 C CA . ILE A 1 106 ? -5.434 -3.857 20.385 1.00 98.56 106 ILE A CA 1
ATOM 829 C C . ILE A 1 106 ? -4.391 -4.236 21.437 1.00 98.56 106 ILE A C 1
ATOM 831 O O . ILE A 1 106 ? -3.577 -3.408 21.842 1.00 98.56 106 ILE A O 1
ATOM 835 N N . THR A 1 107 ? -4.407 -5.487 21.891 1.00 97.75 107 THR A N 1
ATOM 836 C CA . THR A 1 107 ? -3.410 -6.011 22.834 1.00 97.75 107 THR A CA 1
ATOM 837 C C . THR A 1 107 ? -2.894 -7.360 22.382 1.00 97.75 107 THR A C 1
ATOM 839 O O . THR A 1 107 ? -3.674 -8.209 21.960 1.00 97.75 107 THR A O 1
ATOM 842 N N . GLN A 1 108 ? -1.592 -7.583 22.528 1.00 96.75 108 GLN A N 1
ATOM 843 C CA . GLN A 1 108 ? -1.007 -8.909 22.404 1.00 96.75 108 GLN A CA 1
ATOM 844 C C . GLN A 1 108 ? -1.309 -9.742 23.656 1.00 96.75 108 GLN A C 1
ATOM 846 O O . GLN A 1 108 ? -1.012 -9.318 24.771 1.00 96.75 108 GLN A O 1
ATOM 851 N N . ASP A 1 109 ? -1.881 -10.926 23.461 1.00 95.50 109 ASP A N 1
ATOM 852 C CA . ASP A 1 109 ? -2.292 -11.865 24.516 1.00 95.50 109 ASP A CA 1
ATOM 853 C C . ASP A 1 109 ? -1.580 -13.228 24.425 1.00 95.50 109 ASP A C 1
ATOM 855 O O . ASP A 1 109 ? -1.861 -14.148 25.192 1.00 95.50 109 ASP A O 1
ATOM 859 N N . GLY A 1 110 ? -0.602 -13.347 23.526 1.00 95.06 110 GLY A N 1
ATOM 860 C CA . GLY A 1 110 ? 0.170 -14.565 23.310 1.00 95.06 110 GLY A CA 1
ATOM 861 C C . GLY A 1 110 ? 1.350 -14.359 22.361 1.00 95.06 110 GLY A C 1
ATOM 862 O O . GLY A 1 110 ? 1.879 -13.254 22.229 1.00 95.06 110 GLY A O 1
ATOM 863 N N . GLN A 1 111 ? 1.789 -15.444 21.721 1.00 92.75 111 GLN A N 1
ATOM 864 C CA . GLN A 1 111 ? 2.923 -15.456 20.791 1.00 92.75 111 GLN A CA 1
ATOM 865 C C . GLN A 1 111 ? 2.466 -15.351 19.331 1.00 92.75 111 GLN A C 1
ATOM 867 O O . GLN A 1 111 ? 1.467 -15.948 18.935 1.00 92.75 111 GLN A O 1
ATOM 872 N N . GLY A 1 112 ? 3.249 -14.636 18.523 1.00 90.12 112 GLY A N 1
ATOM 873 C CA . GLY A 1 112 ? 3.003 -14.450 17.093 1.00 90.12 112 GLY A CA 1
ATOM 874 C C . GLY A 1 112 ? 1.994 -13.347 16.758 1.00 90.12 112 GLY A C 1
ATOM 875 O O . GLY A 1 112 ? 1.375 -12.737 17.633 1.00 90.12 112 GLY A O 1
ATOM 876 N N . ASN A 1 113 ? 1.836 -13.089 15.458 1.00 89.69 113 ASN A N 1
ATOM 877 C CA . ASN A 1 113 ? 0.996 -12.002 14.935 1.00 89.69 113 ASN A CA 1
ATOM 878 C C . ASN A 1 113 ? -0.510 -12.289 15.073 1.00 89.69 113 ASN A C 1
ATOM 880 O O . ASN A 1 113 ? -1.315 -11.364 15.082 1.00 89.69 113 ASN A O 1
ATOM 884 N N . ALA A 1 114 ? -0.887 -13.564 15.229 1.00 93.56 114 ALA A N 1
ATOM 885 C CA . ALA A 1 114 ? -2.268 -13.994 15.446 1.00 93.56 114 ALA A CA 1
ATOM 886 C C . ALA A 1 114 ? -2.781 -13.745 16.869 1.00 93.56 114 ALA A C 1
ATOM 888 O O . ALA A 1 114 ? -3.987 -13.624 17.075 1.00 93.56 114 ALA A O 1
ATOM 889 N N . ALA A 1 115 ? -1.877 -13.667 17.847 1.00 96.31 115 ALA A N 1
ATOM 890 C CA . ALA A 1 115 ? -2.220 -13.495 19.252 1.00 96.31 115 ALA A CA 1
ATOM 891 C C . ALA A 1 115 ? -2.471 -12.015 19.560 1.00 96.31 115 ALA A C 1
ATOM 893 O O . ALA A 1 115 ? -1.613 -11.305 20.100 1.00 96.31 115 ALA A O 1
ATOM 894 N N . ARG A 1 116 ? -3.610 -11.518 19.076 1.00 97.94 116 ARG A N 1
ATOM 895 C CA . ARG A 1 116 ? -4.058 -10.135 19.229 1.00 97.94 116 ARG A CA 1
ATOM 896 C C . ARG A 1 116 ? -5.541 -10.118 19.571 1.00 97.94 116 ARG A C 1
ATOM 898 O O . ARG A 1 116 ? -6.358 -10.573 18.771 1.00 97.94 116 ARG A O 1
ATOM 905 N N . LEU A 1 117 ? -5.875 -9.507 20.701 1.00 98.44 117 LEU A N 1
ATOM 906 C CA . LEU A 1 117 ? -7.239 -9.204 21.115 1.00 98.44 117 LEU A CA 1
ATOM 907 C C . LEU A 1 117 ? -7.609 -7.793 20.654 1.00 98.44 117 LEU A C 1
ATOM 909 O O . LEU A 1 117 ? -6.949 -6.820 21.029 1.00 98.44 117 LEU A O 1
ATOM 913 N N . LEU A 1 118 ? -8.669 -7.683 19.858 1.00 98.81 118 LEU A N 1
ATOM 914 C CA . LEU A 1 118 ? -9.270 -6.414 19.458 1.00 98.81 118 LEU A CA 1
ATOM 915 C C . LEU A 1 118 ? -10.398 -6.068 20.426 1.00 98.81 118 LEU A C 1
ATOM 917 O O . LEU A 1 118 ? -11.177 -6.945 20.799 1.00 98.81 118 LEU A O 1
ATOM 921 N N . ARG A 1 119 ? -10.510 -4.795 20.809 1.00 98.62 119 ARG A N 1
ATOM 922 C CA . ARG A 1 119 ? -11.604 -4.269 21.632 1.00 98.62 119 ARG A CA 1
ATOM 923 C C . ARG A 1 119 ? -12.164 -2.982 21.046 1.00 98.62 119 ARG A C 1
ATOM 925 O O . ARG A 1 119 ? -11.394 -2.136 20.594 1.00 98.62 119 ARG A O 1
ATOM 932 N N . VAL A 1 120 ? -13.482 -2.822 21.118 1.00 98.69 120 VAL A N 1
ATOM 933 C CA . VAL A 1 120 ? -14.208 -1.620 20.684 1.00 98.69 120 VAL A CA 1
ATOM 934 C C . VAL A 1 120 ? -15.217 -1.245 21.764 1.00 98.69 120 VAL A C 1
ATOM 936 O O . VAL A 1 120 ? -16.079 -2.049 22.107 1.00 98.69 120 VAL A O 1
ATOM 939 N N . GLU A 1 121 ? -15.110 -0.049 22.334 1.00 98.69 121 GLU A N 1
ATOM 940 C CA . GLU A 1 121 ? -16.062 0.440 23.339 1.00 98.69 121 GLU A CA 1
ATOM 941 C C . GLU A 1 121 ? -17.457 0.619 22.720 1.00 98.69 121 GLU A C 1
ATOM 943 O O . GLU A 1 121 ? -17.599 1.081 21.585 1.00 98.69 121 GLU A O 1
ATOM 948 N N . GLY A 1 122 ? -18.506 0.269 23.465 1.00 98.19 122 GLY A N 1
ATOM 949 C CA . GLY A 1 122 ? -19.862 0.397 22.953 1.00 98.19 122 GLY A CA 1
ATOM 950 C C . GLY A 1 122 ? -20.970 -0.000 23.922 1.00 98.19 122 GLY A C 1
ATOM 951 O O . GLY A 1 122 ? -20.773 -0.135 25.131 1.00 98.19 122 GLY A O 1
ATOM 952 N N . VAL A 1 123 ? -22.166 -0.161 23.362 1.00 98.12 123 VAL A N 1
ATOM 953 C CA . VAL A 1 123 ? -23.404 -0.500 24.064 1.00 98.12 123 VAL A CA 1
ATOM 954 C C . VAL A 1 123 ? -24.107 -1.641 23.339 1.00 98.12 123 VAL A C 1
ATOM 956 O O . VAL A 1 123 ? -24.299 -1.556 22.126 1.00 98.12 123 VAL A O 1
ATOM 959 N N . ARG A 1 124 ? -24.533 -2.670 24.077 1.00 97.75 124 ARG A N 1
ATOM 960 C CA . ARG A 1 124 ? -25.359 -3.785 23.584 1.00 97.75 124 ARG A CA 1
ATOM 961 C C . ARG A 1 124 ? -26.565 -3.961 24.506 1.00 97.75 124 ARG A C 1
ATOM 963 O O . ARG A 1 124 ? -26.403 -4.056 25.720 1.00 97.75 124 ARG A O 1
ATOM 970 N N . ASP A 1 125 ? -27.776 -3.960 23.952 1.00 96.12 125 ASP A N 1
ATOM 971 C CA . ASP A 1 125 ? -29.036 -4.068 24.715 1.00 96.12 125 ASP A CA 1
ATOM 972 C C . ASP A 1 125 ? -29.153 -3.073 25.890 1.00 96.12 125 ASP A C 1
ATOM 974 O O . ASP A 1 125 ? -29.618 -3.412 26.976 1.00 96.12 125 ASP A O 1
ATOM 978 N N . GLY A 1 126 ? -28.663 -1.842 25.708 1.00 95.56 126 GLY A N 1
ATOM 979 C CA . GLY A 1 126 ? -28.659 -0.808 26.751 1.00 95.56 126 GLY A CA 1
ATOM 980 C C . GLY A 1 126 ? -27.581 -0.966 27.833 1.00 95.56 126 GLY A C 1
ATOM 981 O O . GLY A 1 126 ? -27.476 -0.100 28.698 1.00 95.56 126 GLY A O 1
ATOM 982 N N . ARG A 1 127 ? -26.757 -2.019 27.780 1.00 97.88 127 ARG A N 1
ATOM 983 C CA . ARG A 1 127 ? -25.622 -2.241 28.688 1.00 97.88 127 ARG A CA 1
ATOM 984 C C . ARG A 1 127 ? -24.343 -1.680 28.092 1.00 97.88 127 ARG A C 1
ATOM 986 O O . ARG A 1 127 ? -24.080 -1.876 26.907 1.00 97.88 127 ARG A O 1
ATOM 993 N N . THR A 1 128 ? -23.548 -0.997 28.904 1.00 98.50 128 THR A N 1
ATOM 994 C CA . THR A 1 128 ? -22.288 -0.379 28.482 1.00 98.50 128 THR A CA 1
ATOM 995 C C . THR A 1 128 ? -21.103 -1.314 28.716 1.00 98.50 128 THR A C 1
ATOM 997 O O . THR A 1 128 ? -21.055 -2.065 29.695 1.00 98.50 128 THR A O 1
ATOM 1000 N N . GLY A 1 129 ? -20.133 -1.283 27.806 1.00 98.31 129 GLY A N 1
ATOM 1001 C CA . GLY A 1 129 ? -19.030 -2.231 27.831 1.00 98.31 129 GLY A CA 1
ATOM 1002 C C . GLY A 1 129 ? -18.127 -2.124 26.615 1.00 98.31 129 GLY A C 1
ATOM 1003 O O . GLY A 1 129 ? -17.937 -1.041 26.055 1.00 98.31 129 GLY A O 1
ATOM 1004 N N . PHE A 1 130 ? -17.568 -3.255 26.201 1.00 98.50 130 PHE A N 1
ATOM 1005 C CA . PHE A 1 130 ? -16.801 -3.341 24.967 1.00 98.50 130 PHE A CA 1
ATOM 1006 C C . PHE A 1 130 ? -17.067 -4.646 24.224 1.00 98.50 130 PHE A C 1
ATOM 1008 O O . PHE A 1 130 ? -17.280 -5.707 24.811 1.00 98.50 130 PHE A O 1
ATOM 1015 N N . TYR A 1 131 ? -17.013 -4.550 22.904 1.00 98.75 131 TYR A N 1
ATOM 1016 C CA . TYR A 1 131 ? -16.963 -5.684 22.003 1.00 98.75 131 TYR A CA 1
ATOM 1017 C C . TYR A 1 131 ? -15.530 -6.186 21.920 1.00 98.75 131 TYR A C 1
ATOM 1019 O O . TYR A 1 131 ? -14.605 -5.374 21.889 1.00 98.75 131 TYR A O 1
ATOM 1027 N N . PHE A 1 132 ? -15.328 -7.499 21.863 1.00 98.75 132 PHE A N 1
ATOM 1028 C CA . PHE A 1 132 ? -14.005 -8.086 21.698 1.00 98.75 132 PHE A CA 1
ATOM 1029 C C . PHE A 1 132 ? -14.007 -9.346 20.837 1.00 98.75 132 PHE A C 1
ATOM 1031 O O . PHE A 1 132 ? -15.005 -10.066 20.764 1.00 98.75 132 PHE A O 1
ATOM 1038 N N . LYS A 1 133 ? -12.863 -9.604 20.206 1.00 98.62 133 LYS A N 1
ATOM 1039 C CA . LYS A 1 133 ? -12.550 -10.838 19.475 1.00 98.62 133 LYS A CA 1
ATOM 1040 C C . LYS A 1 133 ? -11.044 -10.939 19.228 1.00 98.62 133 LYS A C 1
ATOM 1042 O O . LYS A 1 133 ? -10.361 -9.911 19.285 1.00 98.62 133 LYS A O 1
ATOM 1047 N N . HIS A 1 134 ? -10.519 -12.113 18.880 1.00 98.44 134 HIS A N 1
ATOM 1048 C CA . HIS A 1 134 ? -9.154 -12.170 18.348 1.00 98.44 134 HIS A CA 1
ATOM 1049 C C . HIS A 1 134 ? -9.115 -11.647 16.910 1.00 98.44 134 HIS A C 1
ATOM 1051 O O . HIS A 1 134 ? -10.121 -11.652 16.199 1.00 98.44 134 HIS A O 1
ATOM 1057 N N . ILE A 1 135 ? -7.952 -11.179 16.455 1.00 98.12 135 ILE A N 1
ATOM 1058 C CA . ILE A 1 135 ? -7.787 -10.472 15.172 1.00 98.12 135 ILE A CA 1
ATOM 1059 C C . ILE A 1 135 ? -8.312 -11.236 13.945 1.00 98.12 135 ILE A C 1
ATOM 1061 O O . ILE A 1 135 ? -8.764 -10.600 12.992 1.00 98.12 135 ILE A O 1
ATOM 1065 N N . PHE A 1 136 ? -8.321 -12.571 13.994 1.00 97.31 136 PHE A N 1
ATOM 1066 C CA . PHE A 1 136 ? -8.792 -13.444 12.915 1.00 97.31 136 PHE A CA 1
ATOM 1067 C C . PHE A 1 136 ? -10.173 -14.070 13.145 1.00 97.31 136 PHE A C 1
ATOM 1069 O O . PHE A 1 136 ? -10.709 -14.672 12.222 1.00 97.31 136 PHE A O 1
ATOM 1076 N N . ASP A 1 137 ? -10.764 -13.916 14.331 1.00 98.12 137 ASP A N 1
ATOM 1077 C CA . ASP A 1 137 ? -12.105 -14.441 14.608 1.00 98.12 137 ASP A CA 1
ATOM 1078 C C . ASP A 1 137 ? -13.163 -13.671 13.798 1.00 98.12 137 ASP A C 1
ATOM 1080 O O . ASP A 1 137 ? -13.024 -12.471 13.561 1.00 98.12 137 ASP A O 1
ATOM 1084 N N . GLU A 1 138 ? -14.257 -14.319 13.407 1.00 97.19 138 GLU A N 1
ATOM 1085 C CA . GLU A 1 138 ? -15.319 -13.665 12.622 1.00 97.19 138 GLU A CA 1
ATOM 1086 C C . GLU A 1 138 ? -16.374 -12.966 13.492 1.00 97.19 138 GLU A C 1
ATOM 1088 O O . GLU A 1 138 ? -17.090 -12.082 13.027 1.00 97.19 138 GLU A O 1
ATOM 1093 N N . THR A 1 139 ? -16.481 -13.344 14.767 1.00 97.88 139 THR A N 1
ATOM 1094 C CA . THR A 1 139 ? -17.595 -12.939 15.635 1.00 97.88 139 THR A CA 1
ATOM 1095 C C . THR A 1 139 ? -17.143 -12.103 16.822 1.00 97.88 139 THR A C 1
ATOM 1097 O O . THR A 1 139 ? -16.165 -12.441 17.488 1.00 97.88 139 THR A O 1
ATOM 1100 N N . TRP A 1 140 ? -17.919 -11.067 17.142 1.00 98.62 140 TRP A N 1
ATOM 1101 C CA . TRP A 1 140 ? -17.705 -10.213 18.308 1.00 98.62 140 TRP A CA 1
ATOM 1102 C C . TRP A 1 140 ? -18.470 -10.711 19.537 1.00 98.62 140 TRP A C 1
ATOM 1104 O O . TRP A 1 140 ? -19.697 -10.843 19.527 1.00 98.62 140 TRP A O 1
ATOM 1114 N N . SER A 1 141 ? -17.743 -10.906 20.631 1.00 98.62 141 SER A N 1
ATOM 1115 C CA . SER A 1 141 ? -18.308 -11.064 21.973 1.00 98.62 141 SER A CA 1
ATOM 1116 C C . SER A 1 141 ? -18.453 -9.700 22.647 1.00 98.62 141 SER A C 1
ATOM 1118 O O . SER A 1 141 ? -17.838 -8.735 22.205 1.00 98.62 141 SER A O 1
ATOM 1120 N N . PHE A 1 142 ? -19.265 -9.599 23.700 1.00 98.69 142 PHE A N 1
ATOM 1121 C CA . PHE A 1 142 ? -19.455 -8.353 24.449 1.00 98.69 142 PHE A CA 1
ATOM 1122 C C . PHE A 1 142 ? -19.233 -8.587 25.938 1.00 98.69 142 PHE A C 1
ATOM 1124 O O . PHE A 1 142 ? -19.761 -9.547 26.499 1.00 98.69 142 PHE A O 1
ATOM 1131 N N . GLU A 1 143 ? -18.475 -7.695 26.565 1.00 98.50 143 GLU A N 1
ATOM 1132 C CA . GLU A 1 143 ? -18.222 -7.689 28.001 1.00 98.50 143 GLU A CA 1
ATOM 1133 C C . GLU A 1 143 ? -18.786 -6.406 28.610 1.00 98.50 143 GLU A C 1
ATOM 1135 O O . GLU A 1 143 ? -18.402 -5.297 28.232 1.00 98.50 143 GLU A O 1
ATOM 1140 N N . GLU A 1 144 ? -19.721 -6.565 29.546 1.00 98.31 144 GLU A N 1
ATOM 1141 C CA . GLU A 1 144 ? -20.306 -5.456 30.293 1.00 98.31 144 GLU A CA 1
ATOM 1142 C C . GLU A 1 144 ? -19.314 -4.946 31.340 1.00 98.31 144 GLU A C 1
ATOM 1144 O O . GLU A 1 144 ? -18.745 -5.722 32.106 1.00 98.31 144 GLU A O 1
ATOM 1149 N N . THR A 1 145 ? -19.142 -3.628 31.401 1.00 97.62 145 THR A N 1
ATOM 1150 C CA . THR A 1 145 ? -18.279 -2.985 32.403 1.00 97.62 145 THR A CA 1
ATOM 1151 C C . THR A 1 145 ? -19.066 -2.121 33.383 1.00 97.62 145 THR A C 1
ATOM 1153 O O . THR A 1 145 ? -18.553 -1.784 34.449 1.00 97.62 145 THR A O 1
ATOM 1156 N N . GLY A 1 146 ? -20.289 -1.716 33.021 1.00 94.88 146 GLY A N 1
ATOM 1157 C CA . GLY A 1 146 ? -21.099 -0.759 33.783 1.00 94.88 146 GLY A CA 1
ATOM 1158 C C . GLY A 1 146 ? -20.541 0.670 33.785 1.00 94.88 146 GLY A C 1
ATOM 1159 O O . GLY A 1 146 ? -21.114 1.558 34.416 1.00 94.88 146 GLY A O 1
ATOM 1160 N N . LEU A 1 147 ? -19.432 0.918 33.081 1.00 95.69 147 LEU A N 1
ATOM 1161 C CA . LEU A 1 147 ? -18.842 2.245 32.930 1.00 95.69 147 LEU A CA 1
ATOM 1162 C C . LEU A 1 147 ? -19.529 2.995 31.791 1.00 95.69 147 LEU A C 1
ATOM 1164 O O . LEU A 1 147 ? -19.919 2.401 30.789 1.00 95.69 147 LEU A O 1
ATOM 1168 N N . SER A 1 148 ? -19.661 4.312 31.914 1.00 95.50 148 SER A N 1
ATOM 1169 C CA . SER A 1 148 ? -20.167 5.152 30.827 1.00 95.50 148 SER A CA 1
ATOM 1170 C C . SER A 1 148 ? -19.248 5.088 29.601 1.00 95.50 148 SER A C 1
ATOM 1172 O O . SER A 1 148 ? -18.031 5.228 29.742 1.00 95.50 148 SER A O 1
ATOM 1174 N N . VAL A 1 149 ? -19.830 4.961 28.407 1.00 96.62 149 VAL A N 1
ATOM 1175 C CA . VAL A 1 149 ? -19.089 5.085 27.140 1.00 96.62 149 VAL A CA 1
ATOM 1176 C C . VAL A 1 149 ? -18.584 6.514 26.927 1.00 96.62 149 VAL A C 1
ATOM 1178 O O . VAL A 1 149 ? -19.169 7.474 27.434 1.00 96.62 149 VAL A O 1
ATOM 1181 N N . CYS A 1 150 ? -17.495 6.664 26.178 1.00 95.00 150 CYS A N 1
ATOM 1182 C CA . CYS A 1 150 ? -16.817 7.934 25.957 1.00 95.00 150 CYS A CA 1
ATOM 1183 C C . CYS A 1 150 ? -16.747 8.274 24.462 1.00 95.00 150 CYS A C 1
ATOM 1185 O O . CYS A 1 150 ? -16.037 7.633 23.691 1.00 95.00 150 CYS A O 1
ATOM 1187 N N . GLY A 1 151 ? -17.399 9.372 24.082 1.00 93.06 151 GLY A N 1
ATOM 1188 C CA . GLY A 1 151 ? -17.430 9.862 22.704 1.00 93.06 151 GLY A CA 1
ATOM 1189 C C . GLY A 1 151 ? -18.747 9.549 21.988 1.00 93.06 151 GLY A C 1
ATOM 1190 O O . GLY A 1 151 ? -19.645 8.938 22.572 1.00 93.06 151 GLY A O 1
ATOM 1191 N N . PRO A 1 152 ? -18.904 10.026 20.744 1.00 94.94 152 PRO A N 1
ATOM 1192 C CA . PRO A 1 152 ? -20.104 9.789 19.956 1.00 94.94 152 PRO A CA 1
ATOM 1193 C C . PRO A 1 152 ? -20.175 8.339 19.469 1.00 94.94 152 PRO A C 1
ATOM 1195 O O . PRO A 1 152 ? -19.155 7.669 19.298 1.00 94.94 152 PRO A O 1
ATOM 1198 N N . PHE A 1 153 ? -21.390 7.881 19.175 1.00 96.75 153 PHE A N 1
ATOM 1199 C CA . PHE A 1 153 ? -21.587 6.613 18.484 1.00 96.75 153 PHE A CA 1
ATOM 1200 C C . PHE A 1 153 ? -21.302 6.761 16.983 1.00 96.75 153 PHE A C 1
ATOM 1202 O O . PHE A 1 153 ? -21.753 7.712 16.335 1.00 96.75 153 PHE A O 1
ATOM 1209 N N . LEU A 1 154 ? -20.532 5.826 16.430 1.00 96.31 154 LEU A N 1
ATOM 1210 C CA . LEU A 1 154 ? -20.064 5.854 15.042 1.00 96.31 154 LEU A CA 1
ATOM 1211 C C . LEU A 1 154 ? -21.048 5.205 14.074 1.00 96.31 154 LEU A C 1
ATOM 1213 O O . LEU A 1 154 ? -21.234 5.683 12.965 1.00 96.31 154 LEU A O 1
ATOM 1217 N N . ASN A 1 155 ? -21.742 4.166 14.521 1.00 94.50 155 ASN A N 1
ATOM 1218 C CA . ASN A 1 155 ? -22.734 3.432 13.739 1.00 94.50 155 ASN A CA 1
ATOM 1219 C C . ASN A 1 155 ? -24.180 3.808 14.124 1.00 94.50 155 ASN A C 1
ATOM 1221 O O . ASN A 1 155 ? -25.112 3.033 13.913 1.00 94.50 155 ASN A O 1
ATOM 1225 N N . ALA A 1 156 ? -24.383 4.987 14.725 1.00 91.19 156 ALA A N 1
ATOM 1226 C CA . ALA A 1 156 ? -25.718 5.464 15.066 1.00 91.19 156 ALA A CA 1
ATOM 1227 C C . ALA A 1 156 ? -26.553 5.749 13.800 1.00 91.19 156 ALA A C 1
ATOM 1229 O O . ALA A 1 156 ? -26.036 6.344 12.846 1.00 91.19 156 ALA A O 1
ATOM 1230 N N . PRO A 1 157 ? -27.857 5.404 13.793 1.00 88.12 157 PRO A N 1
ATOM 1231 C CA . PRO A 1 157 ? -28.740 5.719 12.675 1.00 88.12 157 PRO A CA 1
ATOM 1232 C C . PRO A 1 157 ? -28.722 7.215 12.335 1.00 88.12 157 PRO A C 1
ATOM 1234 O O . PRO A 1 157 ? -28.850 8.064 13.215 1.00 88.12 157 PRO A O 1
ATOM 1237 N N . GLY A 1 158 ? -28.587 7.535 11.046 1.00 86.62 158 GLY A N 1
ATOM 1238 C CA . GLY A 1 158 ? -28.584 8.913 10.546 1.00 86.62 158 GLY A CA 1
ATOM 1239 C C . GLY A 1 158 ? -27.208 9.581 10.474 1.00 86.62 158 GLY A C 1
ATOM 1240 O O . GLY A 1 158 ? -27.120 10.690 9.947 1.00 86.62 158 GLY A O 1
ATOM 1241 N N . ARG A 1 159 ? -26.129 8.929 10.931 1.00 89.50 159 ARG A N 1
ATOM 1242 C CA . ARG A 1 159 ? -24.767 9.397 10.643 1.00 89.50 159 ARG A CA 1
ATOM 1243 C C . ARG A 1 159 ? -24.440 9.130 9.171 1.00 89.50 159 ARG A C 1
ATOM 1245 O O . ARG A 1 159 ? -24.459 7.989 8.723 1.00 89.50 159 ARG A O 1
ATOM 1252 N N . GLY A 1 160 ? -24.208 10.199 8.412 1.00 88.75 160 GLY A N 1
ATOM 1253 C CA . GLY A 1 160 ? -23.851 10.120 6.996 1.00 88.75 160 GLY A CA 1
ATOM 1254 C C . GLY A 1 160 ? -22.350 9.896 6.784 1.00 88.75 160 GLY A C 1
ATOM 1255 O O . GLY A 1 160 ? -21.562 10.238 7.671 1.00 88.75 160 GLY A O 1
ATOM 1256 N N . PRO A 1 161 ? -21.947 9.359 5.617 1.00 90.19 161 PRO A N 1
ATOM 1257 C CA . PRO A 1 161 ? -20.540 9.224 5.265 1.00 90.19 161 PRO A CA 1
ATOM 1258 C C . PRO A 1 161 ? -19.849 10.591 5.207 1.00 90.19 161 PRO A C 1
ATOM 1260 O O . PRO A 1 161 ? -20.498 11.604 4.912 1.00 90.19 161 PRO A O 1
ATOM 1263 N N . PRO A 1 162 ? -18.531 10.641 5.468 1.00 90.19 162 PRO A N 1
ATOM 1264 C CA . PRO A 1 162 ? -17.764 11.857 5.265 1.00 90.19 162 PRO A CA 1
ATOM 1265 C C . PRO A 1 162 ? -17.794 12.270 3.790 1.00 90.19 162 PRO A C 1
ATOM 1267 O O . PRO A 1 162 ? -18.047 11.456 2.899 1.00 90.19 162 PRO A O 1
ATOM 1270 N N . ALA A 1 163 ? -17.511 13.547 3.529 1.00 91.44 163 ALA A N 1
ATOM 1271 C CA . ALA A 1 163 ? -17.374 14.029 2.161 1.00 91.44 163 ALA A CA 1
ATOM 1272 C C . ALA A 1 163 ? -16.310 13.196 1.415 1.00 91.44 163 ALA A C 1
ATOM 1274 O O . ALA A 1 163 ? -15.220 12.986 1.970 1.00 91.44 163 ALA A O 1
ATOM 1275 N N . PRO A 1 164 ? -16.604 12.734 0.185 1.00 91.00 164 PRO A N 1
ATOM 1276 C CA . PRO A 1 164 ? -15.615 12.076 -0.652 1.00 91.00 164 PRO A CA 1
ATOM 1277 C C . PRO A 1 164 ? -14.404 12.983 -0.859 1.00 91.00 164 PRO A C 1
ATOM 1279 O O . PRO A 1 164 ? -14.541 14.199 -1.004 1.00 91.00 164 PRO A O 1
ATOM 1282 N N . VAL A 1 165 ? -13.222 12.381 -0.865 1.00 93.56 165 VAL A N 1
ATOM 1283 C CA . VAL A 1 165 ? -11.966 13.056 -1.186 1.00 93.56 165 VAL A CA 1
ATOM 1284 C C . VAL A 1 165 ? -11.271 12.208 -2.228 1.00 93.56 165 VAL A C 1
ATOM 1286 O O . VAL A 1 165 ? -11.201 10.989 -2.078 1.00 93.56 165 VAL A O 1
ATOM 1289 N N . GLU A 1 166 ? -10.778 12.856 -3.276 1.00 94.31 166 GLU A N 1
ATOM 1290 C CA . GLU A 1 166 ? -10.000 12.170 -4.295 1.00 94.31 166 GLU A CA 1
ATOM 1291 C C . GLU A 1 166 ? -8.667 11.693 -3.706 1.00 94.31 166 GLU A C 1
ATOM 1293 O O . GLU A 1 166 ? -8.038 12.421 -2.926 1.00 94.31 166 GLU A O 1
ATOM 1298 N N . PRO A 1 167 ? -8.206 10.487 -4.066 1.00 94.31 167 PRO A N 1
ATOM 1299 C CA . PRO A 1 167 ? -6.857 10.063 -3.738 1.00 94.31 167 PRO A CA 1
ATOM 1300 C C . PRO A 1 167 ? -5.818 11.073 -4.249 1.00 94.31 167 PRO A C 1
ATOM 1302 O O . PRO A 1 167 ? -6.019 11.704 -5.285 1.00 94.31 167 PRO A O 1
ATOM 1305 N N . ALA A 1 168 ? -4.666 11.173 -3.578 1.00 92.38 168 ALA A N 1
ATOM 1306 C CA . ALA A 1 168 ? -3.542 12.015 -4.009 1.00 92.38 168 ALA A CA 1
ATOM 1307 C C . ALA A 1 168 ? -2.777 11.405 -5.206 1.00 92.38 168 ALA A C 1
ATOM 1309 O O . ALA A 1 168 ? -1.558 11.244 -5.172 1.00 92.38 168 ALA A O 1
ATOM 1310 N N . ASP A 1 169 ? -3.529 11.005 -6.230 1.00 95.69 169 ASP A N 1
ATOM 1311 C CA . ASP A 1 169 ? -3.034 10.465 -7.485 1.00 95.69 169 ASP A CA 1
ATOM 1312 C C . ASP A 1 169 ? -2.412 11.517 -8.379 1.00 95.69 169 ASP A C 1
ATOM 1314 O O . ASP A 1 169 ? -2.893 12.646 -8.470 1.00 95.69 169 ASP A O 1
ATOM 1318 N N . PHE A 1 170 ? -1.413 11.083 -9.135 1.00 95.50 170 PHE A N 1
ATOM 1319 C CA . PHE A 1 170 ? -0.966 11.779 -10.324 1.00 95.50 170 PHE A CA 1
ATOM 1320 C C . PHE A 1 170 ? -0.638 10.778 -11.441 1.00 95.50 170 PHE A C 1
ATOM 1322 O O . PHE A 1 170 ? -0.145 9.679 -11.167 1.00 95.50 170 PHE A O 1
ATOM 1329 N N . PRO A 1 171 ? -0.942 11.123 -12.701 1.00 97.50 171 PRO A N 1
ATOM 1330 C CA . PRO A 1 171 ? -0.613 10.283 -13.840 1.00 97.50 171 PRO A CA 1
ATOM 1331 C C . PRO A 1 171 ? 0.877 10.403 -14.186 1.00 97.50 171 PRO A C 1
ATOM 1333 O O . PRO A 1 171 ? 1.458 11.482 -14.085 1.00 97.50 171 PRO A O 1
ATOM 1336 N N . LEU A 1 172 ? 1.491 9.305 -14.623 1.00 97.94 172 LEU A N 1
ATOM 1337 C CA . LEU A 1 172 ? 2.859 9.250 -15.143 1.00 97.94 172 LEU A CA 1
ATOM 1338 C C . LEU A 1 172 ? 2.908 8.419 -16.427 1.00 97.94 172 LEU A C 1
ATOM 1340 O O . LEU A 1 172 ? 2.359 7.325 -16.473 1.00 97.94 172 LEU A O 1
ATOM 1344 N N . ARG A 1 173 ? 3.591 8.903 -17.460 1.00 98.31 173 ARG A N 1
ATOM 1345 C CA . ARG A 1 173 ? 3.851 8.188 -18.712 1.00 98.31 173 ARG A CA 1
ATOM 1346 C C . ARG A 1 173 ? 5.338 8.200 -18.990 1.00 98.31 173 ARG A C 1
ATOM 1348 O O . ARG A 1 173 ? 6.016 9.209 -18.793 1.00 98.31 173 ARG A O 1
ATOM 1355 N N . GLY A 1 174 ? 5.839 7.070 -19.454 1.00 97.50 174 GLY A N 1
ATOM 1356 C CA . GLY A 1 174 ? 7.263 6.853 -19.570 1.00 97.50 174 GLY A CA 1
ATOM 1357 C C . GLY A 1 174 ? 7.630 5.658 -20.419 1.00 97.50 174 GLY A C 1
ATOM 1358 O O . GLY A 1 174 ? 6.830 5.155 -21.211 1.00 97.50 174 GLY A O 1
ATOM 1359 N N . SER A 1 175 ? 8.859 5.202 -20.232 1.00 98.00 175 SER A N 1
ATOM 1360 C CA . SER A 1 175 ? 9.385 4.029 -20.910 1.00 98.00 175 SER A CA 1
ATOM 1361 C C . SER A 1 175 ? 10.264 3.203 -19.992 1.00 98.00 175 SER A C 1
ATOM 1363 O O . SER A 1 175 ? 11.056 3.743 -19.221 1.00 98.00 175 SER A O 1
ATOM 1365 N N . LEU A 1 176 ? 10.166 1.890 -20.154 1.00 98.25 176 LEU A N 1
ATOM 1366 C CA . LEU A 1 176 ? 11.169 0.950 -19.685 1.00 98.25 176 LEU A CA 1
ATOM 1367 C C . LEU A 1 176 ? 12.158 0.716 -20.821 1.00 98.25 176 LEU A C 1
ATOM 1369 O O . LEU A 1 176 ? 11.749 0.442 -21.952 1.00 98.25 176 LEU A O 1
ATOM 1373 N N . VAL A 1 177 ? 13.448 0.832 -20.531 1.00 97.81 177 VAL A N 1
ATOM 1374 C CA . VAL A 1 177 ? 14.521 0.702 -21.516 1.00 97.81 177 VAL A CA 1
ATOM 1375 C C . VAL A 1 177 ? 15.564 -0.268 -20.995 1.00 97.81 177 VAL A C 1
ATOM 1377 O O . VAL A 1 177 ? 16.136 -0.051 -19.932 1.00 97.81 177 VAL A O 1
ATOM 1380 N N . ARG A 1 178 ? 15.875 -1.299 -21.779 1.00 95.56 178 ARG A N 1
ATOM 1381 C CA . ARG A 1 178 ? 17.040 -2.157 -21.552 1.00 95.56 178 ARG A CA 1
ATOM 1382 C C . ARG A 1 178 ? 18.053 -1.929 -22.655 1.00 95.56 178 ARG A C 1
ATOM 1384 O O . ARG A 1 178 ? 17.730 -2.074 -23.832 1.00 95.56 178 ARG A O 1
ATOM 1391 N N . SER A 1 179 ? 19.277 -1.588 -22.273 1.00 92.62 179 SER A N 1
ATOM 1392 C CA . SER A 1 179 ? 20.379 -1.345 -23.208 1.00 92.62 179 SER A CA 1
ATOM 1393 C C . SER A 1 179 ? 21.525 -2.312 -22.916 1.00 92.62 179 SER A C 1
ATOM 1395 O O . SER A 1 179 ? 22.453 -1.940 -22.197 1.00 92.62 179 SER A O 1
ATOM 1397 N N . PRO A 1 180 ? 21.452 -3.561 -23.418 1.00 87.88 180 PRO A N 1
ATOM 1398 C CA . PRO A 1 180 ? 22.487 -4.553 -23.166 1.00 87.88 180 PRO A CA 1
ATOM 1399 C C . PRO A 1 180 ? 23.825 -4.121 -23.774 1.00 8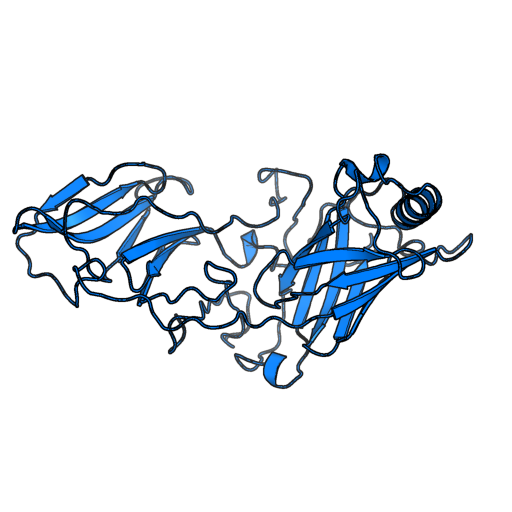7.88 180 PRO A C 1
ATOM 1401 O O . PRO A 1 180 ? 23.862 -3.482 -24.826 1.00 87.88 180 PRO A O 1
ATOM 1404 N N . LEU A 1 181 ? 24.939 -4.543 -23.168 1.00 86.88 181 LEU A N 1
ATOM 1405 C CA . LEU A 1 181 ? 26.283 -4.295 -23.716 1.00 86.88 181 LEU A CA 1
ATOM 1406 C C . LEU A 1 181 ? 26.455 -4.847 -25.145 1.00 86.88 181 LEU A C 1
ATOM 1408 O O . LEU A 1 181 ? 27.194 -4.281 -25.951 1.00 86.88 181 LEU A O 1
ATOM 1412 N N . PHE A 1 182 ? 25.767 -5.948 -25.458 1.00 85.31 182 PHE A N 1
ATOM 1413 C CA . PHE A 1 182 ? 25.740 -6.560 -26.781 1.00 85.31 182 PHE A CA 1
ATOM 1414 C C . PHE A 1 182 ? 24.295 -6.723 -27.258 1.00 85.31 182 PHE A C 1
ATOM 1416 O O . PHE A 1 182 ? 23.495 -7.385 -26.603 1.00 85.31 182 PHE A O 1
ATOM 1423 N N . GLY A 1 183 ? 23.984 -6.175 -28.434 1.00 86.19 183 GLY A N 1
ATOM 1424 C CA . GLY A 1 183 ? 22.658 -6.268 -29.050 1.00 86.19 183 GLY A CA 1
ATOM 1425 C C . GLY A 1 183 ? 21.922 -4.926 -29.107 1.00 86.19 183 GLY A C 1
ATOM 1426 O O . GLY A 1 183 ? 22.476 -3.896 -28.725 1.00 86.19 183 GLY A O 1
ATOM 1427 N N . PRO A 1 184 ? 20.698 -4.911 -29.659 1.00 91.56 184 PRO A N 1
ATOM 1428 C CA . PRO A 1 184 ? 19.893 -3.700 -29.729 1.00 91.56 184 PRO A CA 1
ATOM 1429 C C . PRO A 1 184 ? 19.297 -3.351 -28.361 1.00 91.56 184 PRO A C 1
ATOM 1431 O O . PRO A 1 184 ? 18.894 -4.238 -27.607 1.00 91.56 184 PRO A O 1
ATOM 1434 N N . SER A 1 185 ? 19.171 -2.053 -28.081 1.00 93.94 185 SER A N 1
ATOM 1435 C CA . SER A 1 185 ? 18.321 -1.583 -26.987 1.00 93.94 185 SER A CA 1
ATOM 1436 C C . SER A 1 185 ? 16.858 -1.911 -27.276 1.00 93.94 185 SER A C 1
ATOM 1438 O O . SER A 1 185 ? 16.389 -1.779 -28.409 1.00 93.94 185 SER A O 1
ATOM 1440 N N . VAL A 1 186 ? 16.132 -2.307 -26.236 1.00 95.44 186 VAL A N 1
ATOM 1441 C CA . VAL A 1 186 ? 14.694 -2.579 -26.281 1.00 95.44 186 VAL A CA 1
ATOM 1442 C C . VAL A 1 186 ? 13.991 -1.555 -25.405 1.00 95.44 186 VAL A C 1
ATOM 1444 O O . VAL A 1 186 ? 14.461 -1.251 -24.309 1.00 95.44 186 VAL A O 1
ATOM 1447 N N . SER A 1 187 ? 12.870 -1.020 -25.885 1.00 97.00 187 SER A N 1
ATOM 1448 C CA . SER A 1 187 ? 12.043 -0.090 -25.124 1.00 97.00 187 SER A CA 1
ATOM 1449 C C . SER A 1 187 ? 10.565 -0.422 -25.279 1.00 97.00 187 SER A C 1
ATOM 1451 O O . SER A 1 187 ? 10.105 -0.714 -26.385 1.00 97.00 187 SER A O 1
ATOM 1453 N N . VAL A 1 188 ? 9.829 -0.357 -24.170 1.00 97.75 188 VAL A N 1
ATOM 1454 C CA . VAL A 1 188 ? 8.361 -0.375 -24.154 1.00 97.75 188 VAL A CA 1
ATOM 1455 C C . VAL A 1 188 ? 7.866 0.861 -23.413 1.00 97.75 188 VAL A C 1
ATOM 1457 O O . VAL A 1 188 ? 8.498 1.319 -22.459 1.00 97.75 188 VAL A O 1
ATOM 1460 N N . GLY A 1 189 ? 6.749 1.420 -23.865 1.00 98.25 189 GLY A N 1
ATOM 1461 C CA . GLY A 1 189 ? 6.077 2.505 -23.163 1.00 98.25 189 GLY A CA 1
ATOM 1462 C C . GLY A 1 189 ? 5.335 1.982 -21.936 1.00 98.25 189 GLY A C 1
ATOM 1463 O O . GLY A 1 189 ? 4.934 0.818 -21.897 1.00 98.25 189 GLY A O 1
ATOM 1464 N N . VAL A 1 190 ? 5.139 2.849 -20.947 1.00 98.19 190 VAL A N 1
ATOM 1465 C CA . VAL A 1 190 ? 4.354 2.554 -19.746 1.00 98.19 190 VAL A CA 1
ATOM 1466 C C . VAL A 1 190 ? 3.494 3.757 -19.382 1.00 98.19 190 VAL A C 1
ATOM 1468 O O . VAL A 1 190 ? 4.012 4.868 -19.279 1.00 98.19 190 VAL A O 1
ATOM 1471 N N . ASP A 1 191 ? 2.212 3.511 -19.126 1.00 98.31 191 ASP A N 1
ATOM 1472 C CA . ASP A 1 191 ? 1.280 4.475 -18.543 1.00 98.31 191 ASP A CA 1
ATOM 1473 C C . ASP A 1 191 ? 0.917 4.040 -17.124 1.00 98.31 191 ASP A C 1
ATOM 1475 O O . ASP A 1 191 ? 0.450 2.927 -16.905 1.00 98.31 191 ASP A O 1
ATOM 1479 N N . ILE A 1 192 ? 1.077 4.936 -16.160 1.00 98.31 192 ILE A N 1
ATOM 1480 C CA . ILE A 1 192 ? 0.605 4.783 -14.787 1.00 98.31 192 ILE A CA 1
ATOM 1481 C C . ILE A 1 192 ? -0.434 5.881 -14.545 1.00 98.31 192 ILE A C 1
ATOM 1483 O O . ILE A 1 192 ? -0.076 6.995 -14.166 1.00 98.31 192 ILE A O 1
ATOM 1487 N N . PRO A 1 193 ? -1.731 5.622 -14.771 1.00 97.50 193 PRO A N 1
ATOM 1488 C CA . PRO A 1 193 ? -2.755 6.666 -14.697 1.00 97.50 193 PRO A CA 1
ATOM 1489 C C . PRO A 1 193 ? -3.000 7.179 -13.269 1.00 97.50 193 PRO A C 1
ATOM 1491 O O . PRO A 1 193 ? -3.536 8.270 -13.091 1.00 97.50 193 PRO A O 1
ATOM 1494 N N . ARG A 1 194 ? -2.650 6.379 -12.253 1.00 96.88 194 ARG A N 1
ATOM 1495 C CA . ARG A 1 194 ? -2.965 6.618 -10.837 1.00 96.88 194 ARG A CA 1
ATOM 1496 C C . ARG A 1 194 ? -1.785 6.272 -9.928 1.00 96.88 194 ARG A C 1
ATOM 1498 O O . ARG A 1 194 ? -1.864 5.348 -9.113 1.00 96.88 194 ARG A O 1
ATOM 1505 N N . PHE A 1 195 ? -0.666 6.973 -10.098 1.00 97.44 195 PHE A N 1
ATOM 1506 C CA . PHE A 1 195 ? 0.473 6.817 -9.201 1.00 97.44 195 PHE A CA 1
ATOM 1507 C C . PHE A 1 195 ? 0.231 7.574 -7.890 1.00 97.44 195 PHE A C 1
ATOM 1509 O O . PHE A 1 195 ? -0.127 8.750 -7.891 1.00 97.44 195 PHE A O 1
ATOM 1516 N N . ASN A 1 196 ? 0.478 6.914 -6.759 1.00 95.75 196 ASN A N 1
ATOM 1517 C CA . ASN A 1 196 ? 0.414 7.524 -5.436 1.00 95.75 196 ASN A CA 1
ATOM 1518 C C . ASN A 1 196 ? 1.656 7.156 -4.637 1.00 95.75 196 ASN A C 1
ATOM 1520 O O . ASN A 1 196 ? 1.919 5.986 -4.391 1.00 95.75 196 ASN A O 1
ATOM 1524 N N . LEU A 1 197 ? 2.396 8.161 -4.176 1.00 94.12 197 LEU A N 1
ATOM 1525 C CA . LEU A 1 197 ? 3.670 7.949 -3.490 1.00 94.12 197 LEU A CA 1
ATOM 1526 C C . LEU A 1 197 ? 3.557 7.091 -2.215 1.00 94.12 197 LEU A C 1
ATOM 1528 O O . LEU A 1 197 ? 4.502 6.390 -1.868 1.00 94.12 197 LEU A O 1
ATOM 1532 N N . MET A 1 198 ? 2.416 7.133 -1.527 1.00 92.56 198 MET A N 1
ATOM 1533 C CA . MET A 1 198 ? 2.196 6.398 -0.277 1.00 92.56 198 MET A CA 1
ATOM 1534 C C . MET A 1 198 ? 1.483 5.060 -0.490 1.00 92.56 198 MET A C 1
ATOM 1536 O O . MET A 1 198 ? 1.604 4.173 0.354 1.00 92.56 198 MET A O 1
ATOM 1540 N N . CYS A 1 199 ? 0.721 4.915 -1.577 1.00 95.25 199 CYS A N 1
ATOM 1541 C CA . CYS A 1 199 ? -0.140 3.761 -1.826 1.00 95.25 199 CYS A CA 1
ATOM 1542 C C . CYS A 1 199 ? 0.408 2.896 -2.961 1.00 95.25 199 CYS A C 1
ATOM 1544 O O . CYS A 1 199 ? 0.526 3.347 -4.096 1.00 95.25 199 CYS A O 1
ATOM 1546 N N . SER A 1 200 ? 0.689 1.639 -2.635 1.00 95.44 200 SER A N 1
ATOM 1547 C CA . SER A 1 200 ? 1.243 0.612 -3.516 1.00 95.44 200 SER A CA 1
ATOM 1548 C C . SER A 1 200 ? 0.302 -0.600 -3.519 1.00 95.44 200 SER A C 1
ATOM 1550 O O . SER A 1 200 ? -0.303 -0.859 -2.475 1.00 95.44 200 SER A O 1
ATOM 1552 N N . PRO A 1 201 ? 0.173 -1.337 -4.639 1.00 97.06 201 PRO A N 1
ATOM 1553 C CA . PRO A 1 201 ? 0.826 -1.096 -5.932 1.00 97.06 201 PRO A CA 1
ATOM 1554 C C . PRO A 1 201 ? 0.160 0.008 -6.771 1.00 97.06 201 PRO A C 1
ATOM 1556 O O . PRO A 1 201 ? -1.010 0.342 -6.578 1.00 97.06 201 PRO A O 1
ATOM 1559 N N . ALA A 1 202 ? 0.903 0.535 -7.744 1.00 97.62 202 ALA A N 1
ATOM 1560 C CA . ALA A 1 202 ? 0.362 1.276 -8.880 1.00 97.62 202 ALA A CA 1
ATOM 1561 C C . ALA A 1 202 ? 0.154 0.345 -10.091 1.00 97.62 202 ALA A C 1
ATOM 1563 O O . ALA A 1 202 ? 0.857 -0.651 -10.256 1.00 97.62 202 ALA A O 1
ATOM 1564 N N . GLU A 1 203 ? -0.806 0.675 -10.954 1.00 97.69 203 GLU A N 1
ATOM 1565 C CA . GLU A 1 203 ? -1.100 -0.079 -12.180 1.00 97.69 203 GLU A CA 1
ATOM 1566 C C . GLU A 1 203 ? -0.249 0.465 -13.336 1.00 97.69 203 GLU A C 1
ATOM 1568 O O . GLU A 1 203 ? -0.483 1.580 -13.800 1.00 97.69 203 GLU A O 1
ATOM 1573 N N . ALA A 1 204 ? 0.742 -0.301 -13.800 1.00 98.25 204 ALA A N 1
ATOM 1574 C CA . ALA A 1 204 ? 1.578 0.052 -14.945 1.00 98.25 204 ALA A CA 1
ATOM 1575 C C . ALA A 1 204 ? 1.045 -0.615 -16.222 1.00 98.25 204 ALA A C 1
ATOM 1577 O O . ALA A 1 204 ? 1.161 -1.824 -16.413 1.00 98.25 204 ALA A O 1
ATOM 1578 N N . HIS A 1 205 ? 0.437 0.177 -17.098 1.00 97.94 205 HIS A N 1
ATOM 1579 C CA . HIS A 1 205 ? -0.146 -0.271 -18.357 1.00 97.94 205 HIS A CA 1
ATOM 1580 C C . HIS A 1 205 ? 0.934 -0.270 -19.436 1.00 97.94 205 HIS A C 1
ATOM 1582 O O . HIS A 1 205 ? 1.545 0.764 -19.706 1.00 97.94 205 HIS A O 1
ATOM 1588 N N . VAL A 1 206 ? 1.169 -1.415 -20.069 1.00 97.69 206 VAL A N 1
ATOM 1589 C CA . VAL A 1 206 ? 2.256 -1.562 -21.046 1.00 97.69 206 VAL A CA 1
ATOM 1590 C C . VAL A 1 206 ? 1.810 -1.076 -22.420 1.00 97.69 206 VAL A C 1
ATOM 1592 O O . VAL A 1 206 ? 0.714 -1.401 -22.879 1.00 97.69 206 VAL A O 1
ATOM 1595 N N . LEU A 1 207 ? 2.681 -0.340 -23.111 1.00 97.94 207 LEU A N 1
ATOM 1596 C CA . LEU A 1 207 ? 2.471 0.109 -24.483 1.00 97.94 207 LEU A CA 1
ATOM 1597 C C . LEU A 1 207 ? 3.615 -0.340 -25.387 1.00 97.94 207 LEU A C 1
ATOM 1599 O O . LEU A 1 207 ? 4.791 -0.197 -25.057 1.00 97.94 207 LEU A O 1
ATOM 1603 N N . VAL A 1 208 ? 3.281 -0.791 -26.590 1.00 97.12 208 VAL A N 1
ATOM 1604 C CA . VAL A 1 208 ? 4.256 -1.059 -27.652 1.00 97.12 208 VAL A CA 1
ATOM 1605 C C . VAL A 1 208 ? 3.901 -0.182 -28.843 1.00 97.12 208 VAL A C 1
ATOM 1607 O O . VAL A 1 208 ? 2.770 -0.188 -29.319 1.00 97.12 208 VAL A O 1
ATOM 1610 N N . ASN A 1 209 ? 4.856 0.640 -29.290 1.00 93.88 209 ASN A N 1
ATOM 1611 C CA . ASN A 1 209 ? 4.636 1.674 -30.313 1.00 93.88 209 ASN A CA 1
ATOM 1612 C C . ASN A 1 209 ? 3.465 2.628 -29.986 1.00 93.88 209 ASN A C 1
ATOM 1614 O O . ASN A 1 209 ? 2.755 3.081 -30.881 1.00 93.88 209 ASN A O 1
ATOM 1618 N N . GLY A 1 210 ? 3.244 2.909 -28.696 1.00 94.06 210 GLY A N 1
ATOM 1619 C CA . GLY A 1 210 ? 2.143 3.752 -28.216 1.00 94.06 210 GLY A CA 1
ATOM 1620 C C . GLY A 1 210 ? 0.766 3.077 -28.203 1.00 94.06 210 GLY A C 1
ATOM 1621 O O . GLY A 1 210 ? -0.219 3.738 -27.889 1.00 94.06 210 GLY A O 1
ATOM 1622 N N . ILE A 1 211 ? 0.682 1.783 -28.525 1.00 96.81 211 ILE A N 1
ATOM 1623 C CA . ILE A 1 211 ? -0.558 1.002 -28.490 1.00 96.81 211 ILE A CA 1
ATOM 1624 C C . ILE A 1 211 ? -0.579 0.169 -27.201 1.00 96.81 211 ILE A C 1
ATOM 1626 O O . ILE A 1 211 ? 0.414 -0.512 -26.932 1.00 96.81 211 ILE A O 1
ATOM 1630 N N . PRO A 1 212 ? -1.672 0.192 -26.413 1.00 97.38 212 PRO A N 1
ATOM 1631 C CA . PRO A 1 212 ? -1.812 -0.663 -25.239 1.00 97.38 212 PRO A CA 1
ATOM 1632 C C . PRO A 1 212 ? -1.644 -2.140 -25.597 1.00 97.38 212 PRO A C 1
ATOM 1634 O O . PRO A 1 212 ? -2.292 -2.646 -26.515 1.00 97.38 212 PRO A O 1
ATOM 1637 N N . VAL A 1 213 ? -0.782 -2.830 -24.859 1.00 97.75 213 VAL A N 1
ATOM 1638 C CA . VAL A 1 213 ? -0.635 -4.282 -24.960 1.00 97.75 213 VAL A CA 1
ATOM 1639 C C . VAL A 1 213 ? -1.856 -4.931 -24.321 1.00 97.75 213 VAL A C 1
ATOM 1641 O O . VAL A 1 213 ? -2.334 -4.467 -23.288 1.00 97.75 213 VAL A O 1
ATOM 1644 N N . THR A 1 214 ? -2.376 -5.989 -24.939 1.00 97.88 214 THR A N 1
ATOM 1645 C CA . THR A 1 214 ? -3.581 -6.683 -24.470 1.00 97.88 214 THR A CA 1
ATOM 1646 C C . THR A 1 214 ? -3.365 -8.191 -24.405 1.00 97.88 214 THR A C 1
ATOM 1648 O O . THR A 1 214 ? -2.535 -8.736 -25.136 1.00 97.88 214 THR A O 1
ATOM 1651 N N . VAL A 1 215 ? -4.091 -8.831 -23.492 1.00 97.19 215 VAL A N 1
ATOM 1652 C CA . VAL A 1 215 ? -4.239 -10.282 -23.362 1.00 97.19 215 VAL A CA 1
ATOM 1653 C C . VAL A 1 215 ? -5.733 -10.572 -23.368 1.00 97.19 215 VAL A C 1
ATOM 1655 O O . VAL A 1 215 ? -6.471 -10.037 -22.536 1.00 97.19 215 VAL A O 1
ATOM 1658 N N . ASN A 1 216 ? -6.201 -11.396 -24.303 1.00 95.25 216 ASN A N 1
ATOM 1659 C CA . ASN A 1 216 ? -7.619 -11.702 -24.481 1.00 95.25 216 ASN A CA 1
ATOM 1660 C C . ASN A 1 216 ? -8.495 -10.432 -24.620 1.00 95.25 216 ASN A C 1
ATOM 1662 O O . ASN A 1 216 ? -9.629 -10.380 -24.137 1.00 95.25 216 ASN A O 1
ATOM 1666 N N . GL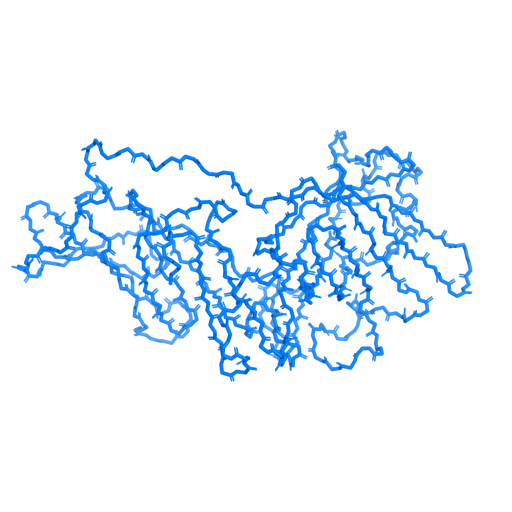Y A 1 217 ? -7.965 -9.384 -25.259 1.00 94.88 217 GLY A N 1
ATOM 1667 C CA . GLY A 1 217 ? -8.621 -8.088 -25.453 1.00 94.88 217 GLY A CA 1
ATOM 1668 C C . GLY A 1 217 ? -8.649 -7.171 -24.223 1.00 94.88 217 GLY A C 1
ATOM 1669 O O . GLY A 1 217 ? -9.227 -6.084 -24.292 1.00 94.88 217 GLY A O 1
ATOM 1670 N N . VAL A 1 218 ? -8.036 -7.572 -23.106 1.00 95.62 218 VAL A N 1
ATOM 1671 C CA . VAL A 1 218 ? -7.939 -6.775 -21.874 1.00 95.62 218 VAL A CA 1
ATOM 1672 C C . VAL A 1 218 ? -6.545 -6.149 -21.776 1.00 95.62 218 VAL A C 1
ATOM 1674 O O . VAL A 1 218 ? -5.568 -6.848 -22.041 1.00 95.62 218 VAL A O 1
ATOM 1677 N N . PRO A 1 219 ? -6.407 -4.859 -21.403 1.00 95.62 219 PRO A N 1
ATOM 1678 C CA . PRO A 1 219 ? -5.100 -4.235 -21.203 1.00 95.62 219 PRO A CA 1
ATOM 1679 C C . PRO A 1 219 ? -4.209 -5.022 -20.238 1.00 95.62 219 PRO A C 1
ATOM 1681 O O . PRO A 1 219 ? -4.620 -5.342 -19.123 1.00 95.62 219 PRO A O 1
ATOM 1684 N N . LEU A 1 220 ? -2.977 -5.295 -20.665 1.00 96.44 220 LEU A N 1
ATOM 1685 C CA . LEU A 1 220 ? -1.950 -5.910 -19.839 1.00 96.44 220 LEU A CA 1
ATOM 1686 C C . LEU A 1 220 ? -1.463 -4.894 -18.801 1.00 96.44 220 LEU A C 1
ATOM 1688 O O . LEU A 1 220 ? -0.922 -3.840 -19.150 1.00 96.44 220 LEU A O 1
ATOM 1692 N N . VAL A 1 221 ? -1.655 -5.227 -17.526 1.00 97.31 221 VAL A N 1
ATOM 1693 C CA . VAL A 1 221 ? -1.300 -4.376 -16.388 1.00 97.31 221 VAL A CA 1
ATOM 1694 C C . VAL A 1 221 ? -0.263 -5.091 -15.538 1.00 97.31 221 VAL A C 1
ATOM 1696 O O . VAL A 1 221 ? -0.473 -6.221 -15.102 1.00 97.31 221 VAL A O 1
ATOM 1699 N N . PHE A 1 222 ? 0.849 -4.415 -15.283 1.00 97.75 222 PHE A N 1
ATOM 1700 C CA . PHE A 1 222 ? 1.884 -4.873 -14.369 1.00 97.75 222 PHE A CA 1
ATOM 1701 C C . PHE A 1 222 ? 1.720 -4.161 -13.022 1.00 97.75 222 PHE A C 1
ATOM 1703 O O . PHE A 1 222 ? 1.693 -2.926 -12.989 1.00 97.75 222 PHE A O 1
ATOM 1710 N N . PRO A 1 223 ? 1.616 -4.889 -11.897 1.00 97.69 223 PRO A N 1
ATOM 1711 C CA . PRO A 1 223 ? 1.687 -4.273 -10.581 1.00 97.69 223 PRO A CA 1
ATOM 1712 C C . PRO A 1 223 ? 3.080 -3.675 -10.363 1.00 97.69 223 PRO A C 1
ATOM 1714 O O . PRO A 1 223 ? 4.080 -4.393 -10.353 1.00 97.69 223 PRO A O 1
ATOM 1717 N N . LEU A 1 224 ? 3.144 -2.358 -10.177 1.00 98.00 224 LEU A N 1
ATOM 1718 C CA . LEU A 1 224 ? 4.335 -1.656 -9.719 1.00 98.00 224 LEU A CA 1
ATOM 1719 C C . LEU A 1 224 ? 4.205 -1.438 -8.214 1.00 98.00 224 LEU A C 1
ATOM 1721 O O . LEU A 1 224 ? 3.571 -0.484 -7.764 1.00 98.00 224 LEU A O 1
ATOM 1725 N N . HIS A 1 225 ? 4.791 -2.334 -7.430 1.00 97.12 225 HIS A N 1
ATOM 1726 C CA . HIS A 1 225 ? 4.927 -2.115 -6.000 1.00 97.12 225 HIS A CA 1
ATOM 1727 C C . HIS A 1 225 ? 6.029 -1.101 -5.736 1.00 97.12 225 HIS A C 1
ATOM 1729 O O . HIS A 1 225 ? 7.084 -1.164 -6.356 1.00 97.12 225 HIS A O 1
ATOM 1735 N N . HIS A 1 226 ? 5.827 -0.207 -4.775 1.00 95.69 226 HIS A N 1
ATOM 1736 C CA . HIS A 1 226 ? 6.863 0.708 -4.309 1.00 95.69 226 HIS A CA 1
ATOM 1737 C C . HIS A 1 226 ? 6.732 1.003 -2.825 1.00 95.69 226 HIS A C 1
ATOM 1739 O O . HIS A 1 226 ? 5.644 0.947 -2.251 1.00 95.69 226 HIS A O 1
ATOM 1745 N N . VAL A 1 227 ? 7.866 1.334 -2.220 1.00 94.31 227 VAL A N 1
ATOM 1746 C CA . VAL A 1 227 ? 7.985 1.786 -0.837 1.00 94.31 227 VAL A CA 1
ATOM 1747 C C . VAL A 1 227 ? 9.096 2.820 -0.727 1.00 94.31 227 VAL A C 1
ATOM 1749 O O . VAL A 1 227 ? 9.999 2.882 -1.565 1.00 94.31 227 VAL A O 1
ATOM 1752 N N . HIS A 1 228 ? 9.042 3.644 0.314 1.00 93.00 228 HIS A N 1
ATOM 1753 C CA . HIS A 1 228 ? 10.142 4.547 0.632 1.00 93.00 228 HIS A CA 1
ATOM 1754 C C . HIS A 1 228 ? 11.388 3.742 1.007 1.00 93.00 228 HIS A C 1
ATOM 1756 O O . HIS A 1 228 ? 11.287 2.717 1.669 1.00 93.00 228 HIS A O 1
ATOM 1762 N N . SER A 1 229 ? 12.573 4.203 0.614 1.00 90.31 229 SER A N 1
ATOM 1763 C CA . SER A 1 229 ? 13.822 3.597 1.078 1.00 90.31 229 SER A CA 1
ATOM 1764 C C . SER A 1 229 ? 14.258 4.174 2.428 1.00 90.31 229 SER A C 1
ATOM 1766 O O . SER A 1 229 ? 13.755 5.210 2.895 1.00 90.31 229 SER A O 1
ATOM 1768 N N . LEU A 1 230 ? 15.269 3.552 3.038 1.00 90.31 230 LEU A N 1
ATOM 1769 C CA . LEU A 1 230 ? 16.001 4.158 4.141 1.00 90.31 230 LEU A CA 1
ATOM 1770 C C . LEU A 1 230 ? 16.559 5.521 3.699 1.00 90.31 230 LEU A C 1
ATOM 1772 O O . LEU A 1 230 ? 17.058 5.708 2.585 1.00 90.31 230 LEU A O 1
ATOM 1776 N N . VAL A 1 231 ? 16.452 6.491 4.603 1.00 89.75 231 VAL A N 1
ATOM 1777 C CA . VAL A 1 231 ? 17.091 7.802 4.496 1.00 89.75 231 VAL A CA 1
ATOM 1778 C C . VAL A 1 231 ? 17.659 8.152 5.862 1.00 89.75 231 VAL A C 1
ATOM 1780 O O . VAL A 1 231 ? 17.038 7.838 6.875 1.00 89.75 231 VAL A O 1
ATOM 1783 N N . LEU A 1 232 ? 18.818 8.807 5.886 1.00 90.25 232 LEU A N 1
ATOM 1784 C CA . LEU A 1 232 ? 19.488 9.242 7.120 1.00 90.25 232 LEU A CA 1
ATOM 1785 C C . LEU A 1 232 ? 19.351 10.752 7.367 1.00 90.25 232 LEU A C 1
ATOM 1787 O O . LEU A 1 232 ? 19.776 11.261 8.401 1.00 90.25 232 LEU A O 1
ATOM 1791 N N . GLU A 1 233 ? 18.752 11.468 6.419 1.00 91.62 233 GLU A N 1
ATOM 1792 C CA . GLU A 1 233 ? 18.557 12.914 6.467 1.00 91.62 233 GLU A CA 1
ATOM 1793 C C . GLU A 1 233 ? 17.140 13.248 6.926 1.00 91.62 233 GLU A C 1
ATOM 1795 O O . GLU A 1 233 ? 16.176 12.607 6.503 1.00 91.62 233 GLU A O 1
ATOM 1800 N N . THR A 1 234 ? 17.012 14.277 7.764 1.00 93.06 234 THR A N 1
ATOM 1801 C CA . THR A 1 234 ? 15.710 14.817 8.152 1.00 93.06 234 THR A CA 1
ATOM 1802 C C . THR A 1 234 ? 15.070 15.561 6.985 1.00 93.06 234 THR A C 1
ATOM 1804 O O . THR A 1 234 ? 15.720 16.321 6.265 1.00 93.06 234 THR A O 1
ATOM 1807 N N . ARG A 1 235 ? 13.764 15.375 6.813 1.00 92.75 235 ARG A N 1
ATOM 1808 C CA . ARG A 1 235 ? 12.967 16.007 5.762 1.00 92.75 235 ARG A CA 1
ATOM 1809 C C . ARG A 1 235 ? 11.673 16.581 6.339 1.00 92.75 235 ARG A C 1
ATOM 1811 O O . ARG A 1 235 ? 11.166 16.082 7.340 1.00 92.75 235 ARG A O 1
ATOM 1818 N N . PRO A 1 236 ? 11.090 17.622 5.725 1.00 91.75 236 PRO A N 1
ATOM 1819 C CA . PRO A 1 236 ? 9.743 18.054 6.081 1.00 91.75 236 PRO A CA 1
ATOM 1820 C C . PRO A 1 236 ? 8.738 16.896 5.980 1.00 91.75 236 PRO A C 1
ATOM 1822 O O . PRO A 1 236 ? 8.860 16.051 5.096 1.00 91.75 236 PRO A O 1
ATOM 1825 N N . ARG A 1 237 ? 7.699 16.889 6.825 1.00 88.06 237 ARG A N 1
ATOM 1826 C CA . ARG A 1 237 ? 6.654 15.846 6.806 1.00 88.06 237 ARG A CA 1
ATOM 1827 C C . ARG A 1 237 ? 6.068 15.605 5.412 1.00 88.06 237 ARG A C 1
ATOM 1829 O O . ARG A 1 237 ? 5.782 14.473 5.057 1.00 88.06 237 ARG A O 1
ATOM 1836 N N . GLU A 1 238 ? 5.889 16.676 4.649 1.00 87.56 238 GLU A N 1
ATOM 1837 C CA . GLU A 1 238 ? 5.281 16.693 3.314 1.00 87.56 238 GLU A CA 1
ATOM 1838 C C . GLU A 1 238 ? 6.310 17.093 2.248 1.00 87.56 238 GLU A C 1
ATOM 1840 O O . GLU A 1 238 ? 6.032 17.869 1.337 1.00 87.56 238 GLU A O 1
ATOM 1845 N N . TYR A 1 239 ? 7.545 16.606 2.387 1.00 91.19 239 TYR A N 1
ATOM 1846 C CA . TYR A 1 239 ? 8.678 17.000 1.545 1.00 91.19 239 TYR A CA 1
ATOM 1847 C C . TYR A 1 239 ? 8.414 16.854 0.032 1.00 91.19 239 TYR A C 1
ATOM 1849 O O . TYR A 1 239 ? 8.893 17.671 -0.755 1.00 91.19 239 TYR A O 1
ATOM 1857 N N . TRP A 1 240 ? 7.616 15.867 -0.388 1.00 86.38 240 TRP A N 1
ATOM 1858 C CA . TRP A 1 240 ? 7.286 15.660 -1.803 1.00 86.38 240 TRP A CA 1
ATOM 1859 C C . TRP A 1 240 ? 6.398 16.774 -2.373 1.00 86.38 240 TRP A C 1
ATOM 1861 O O . TRP A 1 240 ? 6.492 17.071 -3.562 1.00 86.38 240 TRP A O 1
ATOM 1871 N N . LEU A 1 241 ? 5.585 17.443 -1.542 1.00 85.50 241 LEU A N 1
ATOM 1872 C CA . LEU A 1 241 ? 4.768 18.588 -1.970 1.00 85.50 241 LEU A CA 1
ATOM 1873 C C . LEU A 1 241 ? 5.621 19.821 -2.284 1.00 85.50 241 LEU A C 1
ATOM 1875 O O . LEU A 1 241 ? 5.187 20.697 -3.026 1.00 85.50 241 LEU A O 1
ATOM 1879 N N . VAL A 1 242 ? 6.841 19.882 -1.745 1.00 87.94 242 VAL A N 1
ATOM 1880 C CA . VAL A 1 242 ? 7.813 20.949 -2.024 1.00 87.94 242 VAL A CA 1
ATOM 1881 C C . VAL A 1 242 ? 8.902 20.503 -3.004 1.00 87.94 242 VAL A C 1
ATOM 1883 O O . VAL A 1 242 ? 9.952 21.134 -3.094 1.00 87.94 242 VAL A O 1
ATOM 1886 N N . GLY A 1 243 ? 8.653 19.421 -3.750 1.00 87.38 243 GLY A N 1
ATOM 1887 C CA . GLY A 1 243 ? 9.519 18.953 -4.833 1.00 87.38 243 GLY A CA 1
ATOM 1888 C C . GLY A 1 243 ? 10.779 18.211 -4.385 1.00 87.38 243 GLY A C 1
ATOM 1889 O O . GLY A 1 243 ? 11.638 17.929 -5.215 1.00 87.38 243 GLY A O 1
ATOM 1890 N N . ILE A 1 244 ? 10.912 17.872 -3.098 1.00 93.31 244 ILE A N 1
ATOM 1891 C CA . ILE A 1 244 ? 12.007 17.008 -2.645 1.00 93.31 244 ILE A CA 1
ATOM 1892 C C . ILE A 1 244 ? 11.679 15.577 -3.077 1.00 93.31 244 ILE A C 1
ATOM 1894 O O . ILE A 1 244 ? 10.617 15.046 -2.751 1.00 93.31 244 ILE A O 1
ATOM 1898 N N . ALA A 1 245 ? 12.601 14.950 -3.801 1.00 95.00 245 ALA A N 1
ATOM 1899 C CA . ALA A 1 245 ? 12.399 13.607 -4.315 1.00 95.00 245 ALA A CA 1
ATOM 1900 C C . ALA A 1 245 ? 12.356 12.556 -3.199 1.00 95.00 245 ALA A C 1
ATOM 1902 O O . ALA A 1 245 ? 13.188 12.534 -2.285 1.00 95.00 245 ALA A O 1
ATOM 1903 N N . ALA A 1 246 ? 11.379 11.660 -3.288 1.00 95.00 246 ALA A N 1
ATOM 1904 C CA . ALA A 1 246 ? 11.308 10.473 -2.460 1.00 95.00 246 ALA A CA 1
ATOM 1905 C C . ALA A 1 246 ? 12.287 9.444 -3.003 1.00 95.00 246 ALA A C 1
ATOM 1907 O O . ALA A 1 246 ? 12.189 9.064 -4.165 1.00 95.00 246 ALA A O 1
ATOM 1908 N N . LYS A 1 247 ? 13.217 8.976 -2.169 1.00 94.50 247 LYS A N 1
ATOM 1909 C CA . LYS A 1 247 ? 13.979 7.772 -2.492 1.00 94.50 247 LYS A CA 1
ATOM 1910 C C . LYS A 1 247 ? 13.067 6.571 -2.294 1.00 94.50 247 LYS A C 1
ATOM 1912 O O . LYS A 1 247 ? 12.463 6.435 -1.225 1.00 94.50 247 LYS A O 1
ATOM 1917 N N . VAL A 1 248 ? 12.942 5.747 -3.324 1.00 94.62 248 VAL A N 1
ATOM 1918 C CA . VAL A 1 248 ? 12.038 4.599 -3.328 1.00 94.62 248 VAL A CA 1
ATOM 1919 C C . VAL A 1 248 ? 12.758 3.339 -3.770 1.00 94.62 248 VAL A C 1
ATOM 1921 O O . VAL A 1 248 ? 13.735 3.372 -4.522 1.00 94.62 248 VAL A O 1
ATOM 1924 N N . ARG A 1 249 ? 12.216 2.217 -3.316 1.00 93.31 249 ARG A N 1
ATOM 1925 C CA . ARG A 1 249 ? 12.456 0.898 -3.885 1.00 93.31 249 ARG A CA 1
ATOM 1926 C C . ARG A 1 249 ? 11.153 0.425 -4.494 1.00 93.31 249 ARG A C 1
ATOM 1928 O O . ARG A 1 249 ? 10.089 0.687 -3.936 1.00 93.31 249 ARG A O 1
ATOM 1935 N N . ALA A 1 250 ? 11.235 -0.235 -5.635 1.00 95.06 250 ALA A N 1
ATOM 1936 C CA . ALA A 1 250 ? 10.060 -0.695 -6.349 1.00 95.06 250 ALA A CA 1
ATOM 1937 C C . ALA A 1 250 ? 10.269 -2.093 -6.923 1.00 95.06 250 ALA A C 1
ATOM 1939 O O . ALA A 1 250 ? 11.397 -2.553 -7.058 1.00 95.06 250 ALA A O 1
ATOM 1940 N N . ALA A 1 251 ? 9.178 -2.765 -7.253 1.00 95.56 251 ALA A N 1
ATOM 1941 C CA . ALA A 1 251 ? 9.188 -4.021 -7.974 1.00 95.56 251 ALA A CA 1
ATOM 1942 C C . ALA A 1 251 ? 8.050 -4.021 -8.985 1.00 95.56 251 ALA A C 1
ATOM 1944 O O . ALA A 1 251 ? 6.894 -3.789 -8.631 1.00 95.56 251 ALA A O 1
ATOM 1945 N N . LEU A 1 252 ? 8.393 -4.274 -10.240 1.00 97.19 252 LEU A N 1
ATOM 1946 C CA . LEU A 1 252 ? 7.431 -4.496 -11.305 1.00 97.19 252 LEU A CA 1
ATOM 1947 C C . LEU A 1 252 ? 7.225 -6.000 -11.441 1.00 97.19 252 LEU A C 1
ATOM 1949 O O . LEU A 1 252 ? 8.170 -6.728 -11.752 1.00 97.19 252 LEU A O 1
ATOM 1953 N N . LEU A 1 253 ? 6.012 -6.462 -11.162 1.00 95.62 253 LEU A N 1
ATOM 1954 C CA . LEU A 1 253 ? 5.662 -7.877 -11.220 1.00 95.62 253 LEU A CA 1
ATOM 1955 C C . LEU A 1 253 ? 5.120 -8.189 -12.607 1.00 95.62 253 LEU A C 1
ATOM 1957 O O . LEU A 1 253 ? 4.217 -7.507 -13.096 1.00 95.62 253 LEU A O 1
ATOM 1961 N N . LEU A 1 254 ? 5.671 -9.228 -13.227 1.00 94.44 254 LEU A N 1
ATOM 1962 C CA . LEU A 1 254 ? 5.207 -9.690 -14.520 1.00 94.44 254 LEU A CA 1
ATOM 1963 C C . LEU A 1 254 ? 4.134 -10.768 -14.313 1.00 94.44 254 LEU A C 1
ATOM 1965 O O . LEU A 1 254 ? 4.424 -11.802 -13.708 1.00 94.44 254 LEU A O 1
ATOM 1969 N N . PRO A 1 255 ? 2.902 -10.541 -14.795 1.00 90.69 255 PRO A N 1
ATOM 1970 C CA . PRO A 1 255 ? 1.830 -11.523 -14.737 1.00 90.69 255 PRO A CA 1
ATOM 1971 C C . PRO A 1 255 ? 2.196 -12.760 -15.573 1.00 90.69 255 PRO A C 1
ATOM 1973 O O . PRO A 1 255 ? 2.905 -12.659 -16.578 1.00 90.69 255 PRO A O 1
ATOM 1976 N N . GLY A 1 256 ? 1.706 -13.938 -15.176 1.00 88.12 256 GLY A N 1
ATOM 1977 C CA . GLY A 1 256 ? 1.944 -15.187 -15.918 1.00 88.12 256 GLY A CA 1
ATOM 1978 C C . GLY A 1 256 ? 1.329 -15.171 -17.324 1.00 88.12 256 GLY A C 1
ATOM 1979 O O . GLY A 1 256 ? 1.741 -15.913 -18.208 1.00 88.12 256 GLY A O 1
ATOM 1980 N N . GLU A 1 257 ? 0.386 -14.260 -17.536 1.00 88.88 257 GLU A N 1
ATOM 1981 C CA . GLU A 1 257 ? -0.345 -13.984 -18.762 1.00 88.88 257 GLU A CA 1
ATOM 1982 C C . GLU A 1 257 ? 0.508 -13.316 -19.859 1.00 88.88 257 GLU A C 1
ATOM 1984 O O . GLU A 1 257 ? 0.031 -13.137 -20.977 1.00 88.88 257 GLU A O 1
ATOM 1989 N N . VAL A 1 258 ? 1.774 -12.955 -19.597 1.00 91.81 258 VAL A N 1
ATOM 1990 C CA . VAL A 1 258 ? 2.675 -12.382 -20.622 1.00 91.81 258 VAL A CA 1
ATOM 1991 C C . VAL A 1 258 ? 2.811 -13.299 -21.841 1.00 91.81 258 VAL A C 1
ATOM 1993 O O . VAL A 1 258 ? 2.916 -12.812 -22.963 1.00 91.81 258 VAL A O 1
ATOM 1996 N N . ASP A 1 259 ? 2.758 -14.618 -21.657 1.00 92.81 259 ASP A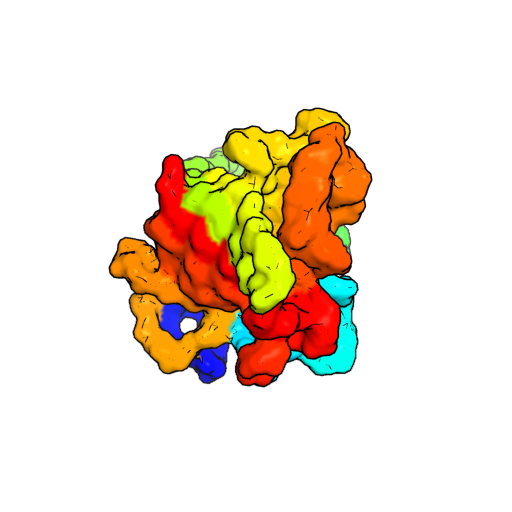 N 1
ATOM 1997 C CA . ASP A 1 259 ? 2.835 -15.579 -22.762 1.00 92.81 259 ASP A CA 1
ATOM 1998 C C . ASP A 1 259 ? 1.550 -15.653 -23.611 1.00 92.81 259 ASP A C 1
ATOM 2000 O O . ASP A 1 259 ? 1.557 -16.273 -24.676 1.00 92.81 259 ASP A O 1
ATOM 2004 N N . GLU A 1 260 ? 0.480 -14.988 -23.169 1.00 95.88 260 GLU A N 1
ATOM 2005 C CA . GLU A 1 260 ? -0.840 -14.930 -23.807 1.00 95.88 260 GLU A CA 1
ATOM 2006 C C . GLU A 1 260 ? -1.115 -13.580 -24.500 1.00 95.88 260 GLU A C 1
ATOM 2008 O O . GLU A 1 260 ? -2.250 -13.308 -24.885 1.00 95.88 260 GLU A O 1
ATOM 2013 N N . ILE A 1 261 ? -0.103 -12.716 -24.667 1.00 97.75 261 ILE A N 1
ATOM 2014 C CA . ILE A 1 261 ? -0.259 -11.418 -25.348 1.00 97.75 261 ILE A CA 1
ATOM 2015 C C . ILE A 1 261 ? -0.802 -11.604 -26.773 1.00 97.75 261 ILE A C 1
ATOM 2017 O O . ILE A 1 261 ? -0.246 -12.359 -27.575 1.00 97.75 261 ILE A O 1
ATOM 2021 N N . ASP A 1 262 ? -1.848 -10.839 -27.096 1.00 97.38 262 ASP A N 1
ATOM 2022 C CA . ASP A 1 262 ? -2.620 -10.966 -28.337 1.00 97.38 262 ASP A CA 1
ATOM 2023 C C . ASP A 1 262 ? -1.795 -10.621 -29.589 1.00 97.38 262 ASP A C 1
ATOM 2025 O O . ASP A 1 262 ? -1.906 -11.267 -30.635 1.00 97.38 262 ASP A O 1
ATOM 2029 N N . ASP A 1 263 ? -0.963 -9.580 -29.497 1.00 97.69 263 ASP A N 1
ATOM 2030 C CA . ASP A 1 263 ? -0.138 -9.098 -30.602 1.00 97.69 263 ASP A CA 1
ATOM 2031 C C . ASP A 1 263 ? 1.279 -9.686 -30.548 1.00 97.69 263 ASP A C 1
ATOM 2033 O O . ASP A 1 263 ? 2.038 -9.475 -29.601 1.00 97.69 263 ASP A O 1
ATOM 2037 N N . ALA A 1 264 ? 1.681 -10.391 -31.608 1.00 97.25 264 ALA A N 1
ATOM 2038 C CA . ALA A 1 264 ? 2.977 -11.067 -31.660 1.00 97.25 264 ALA A CA 1
ATOM 2039 C C . ALA A 1 264 ? 4.172 -10.096 -31.605 1.00 97.25 264 ALA A C 1
ATOM 2041 O O . ALA A 1 264 ? 5.237 -10.458 -31.100 1.00 97.25 264 ALA A O 1
ATOM 2042 N N . GLN A 1 265 ? 4.031 -8.869 -32.121 1.00 96.44 265 GLN A N 1
ATOM 2043 C CA . GLN A 1 265 ? 5.093 -7.867 -32.036 1.00 96.44 265 GLN A CA 1
ATOM 2044 C C . GLN A 1 265 ? 5.236 -7.358 -30.598 1.00 96.44 265 GLN A C 1
ATOM 2046 O O . GLN A 1 265 ? 6.361 -7.243 -30.108 1.00 96.44 265 GLN A O 1
ATOM 2051 N N . ALA A 1 266 ? 4.123 -7.110 -29.913 1.00 97.06 266 ALA A N 1
ATOM 2052 C CA . ALA A 1 266 ? 4.098 -6.736 -28.511 1.00 97.06 266 ALA A CA 1
ATOM 2053 C C . ALA A 1 266 ? 4.663 -7.846 -27.621 1.00 97.06 266 ALA A C 1
ATOM 2055 O O . ALA A 1 266 ? 5.535 -7.567 -26.800 1.00 97.06 266 ALA A O 1
ATOM 2056 N N . LEU A 1 267 ? 4.265 -9.102 -27.846 1.00 96.94 267 LEU A N 1
ATOM 2057 C CA . LEU A 1 267 ? 4.819 -10.264 -27.149 1.00 96.94 267 LEU A CA 1
ATOM 2058 C C . LEU A 1 267 ? 6.344 -10.325 -27.292 1.00 96.94 267 LEU A C 1
ATOM 2060 O O . LEU A 1 267 ? 7.063 -10.471 -26.304 1.00 96.94 267 LEU A O 1
ATOM 2064 N N . ASN A 1 268 ? 6.848 -10.173 -28.519 1.00 96.19 268 ASN A N 1
ATOM 2065 C CA . ASN A 1 268 ? 8.284 -10.179 -28.779 1.00 96.19 268 ASN A CA 1
ATOM 2066 C C . ASN A 1 268 ? 8.995 -9.004 -28.104 1.00 96.19 268 ASN A C 1
ATOM 2068 O O . ASN A 1 268 ? 10.075 -9.208 -27.565 1.00 96.19 268 ASN A O 1
ATOM 2072 N N . ALA A 1 269 ? 8.416 -7.801 -28.106 1.00 96.06 269 ALA A N 1
ATOM 2073 C CA . ALA A 1 269 ? 9.003 -6.635 -27.447 1.00 96.06 269 ALA A CA 1
ATOM 2074 C C . ALA A 1 269 ? 9.054 -6.802 -25.919 1.00 96.06 269 ALA A C 1
ATOM 2076 O O . ALA A 1 269 ? 10.091 -6.542 -25.313 1.00 96.06 269 ALA A O 1
ATOM 2077 N N . VAL A 1 270 ? 7.971 -7.290 -25.306 1.00 96.19 270 VAL A N 1
ATOM 2078 C CA . VAL A 1 270 ? 7.890 -7.544 -23.860 1.00 96.19 270 VAL A CA 1
ATOM 2079 C C . VAL A 1 270 ? 8.867 -8.650 -23.455 1.00 96.19 270 VAL A C 1
ATOM 2081 O O . VAL A 1 270 ? 9.706 -8.427 -22.585 1.00 96.19 270 VAL A O 1
ATOM 2084 N N . ARG A 1 271 ? 8.870 -9.803 -24.137 1.00 94.75 271 ARG A N 1
ATOM 2085 C CA . ARG A 1 271 ? 9.856 -10.871 -23.879 1.00 94.75 271 ARG A CA 1
ATOM 2086 C C . ARG A 1 271 ? 11.285 -10.408 -24.130 1.00 94.75 271 ARG A C 1
ATOM 2088 O O . ARG A 1 271 ? 12.186 -10.738 -23.366 1.00 94.75 271 ARG A O 1
ATOM 2095 N N . ALA A 1 272 ? 11.507 -9.623 -25.181 1.00 93.69 272 ALA A N 1
ATOM 2096 C CA . ALA A 1 272 ? 12.820 -9.068 -25.450 1.00 93.69 272 ALA A CA 1
ATOM 2097 C C . ALA A 1 272 ? 13.251 -8.085 -24.369 1.00 93.69 272 ALA A C 1
ATOM 2099 O O . ALA A 1 272 ? 14.446 -7.986 -24.177 1.00 93.69 272 ALA A O 1
ATOM 2100 N N . LEU A 1 273 ? 12.349 -7.393 -23.666 1.00 95.38 273 LEU A N 1
ATOM 2101 C CA . LEU A 1 273 ? 12.697 -6.473 -22.582 1.00 95.38 273 LEU A CA 1
ATOM 2102 C C . LEU A 1 273 ? 12.949 -7.186 -21.247 1.00 95.38 273 LEU A C 1
ATOM 2104 O O . LEU A 1 273 ? 13.882 -6.820 -20.535 1.00 95.38 273 LEU A O 1
ATOM 2108 N N . PHE A 1 274 ? 12.157 -8.203 -20.915 1.00 93.56 274 PHE A N 1
ATOM 2109 C CA . PHE A 1 274 ? 12.204 -8.838 -19.594 1.00 93.56 274 PHE A CA 1
ATOM 2110 C C . PHE A 1 274 ? 12.928 -10.187 -19.561 1.00 93.56 274 PHE A C 1
ATOM 2112 O O . PHE A 1 274 ? 13.333 -10.623 -18.486 1.00 93.56 274 PHE A O 1
ATOM 2119 N N . GLU A 1 275 ? 13.176 -10.801 -20.721 1.00 89.81 275 GLU A N 1
ATOM 2120 C CA . GLU A 1 275 ? 13.723 -12.160 -20.842 1.00 89.81 275 GLU A CA 1
ATOM 2121 C C . GLU A 1 275 ? 12.852 -13.171 -20.077 1.00 89.81 275 GLU A C 1
ATOM 2123 O O . GLU A 1 275 ? 11.685 -13.350 -20.416 1.00 89.81 275 GLU A O 1
ATOM 2128 N N . ASP A 1 276 ? 13.415 -13.833 -19.071 1.00 87.31 276 ASP A N 1
ATOM 2129 C CA . ASP A 1 276 ? 12.789 -14.825 -18.199 1.00 87.31 276 ASP A CA 1
ATOM 2130 C C . ASP A 1 276 ? 12.435 -14.263 -16.811 1.00 87.31 276 ASP A C 1
ATOM 2132 O O . ASP A 1 276 ? 11.999 -15.004 -15.925 1.00 87.31 276 ASP A O 1
ATOM 2136 N N . ARG A 1 277 ? 12.611 -12.951 -16.600 1.00 89.69 277 ARG A N 1
ATOM 2137 C CA . ARG A 1 277 ? 12.288 -12.300 -15.329 1.00 89.69 277 ARG A CA 1
ATOM 2138 C C . ARG A 1 277 ? 10.781 -12.337 -15.091 1.00 89.69 277 ARG A C 1
ATOM 2140 O O . ARG A 1 277 ? 9.996 -11.926 -15.937 1.00 89.69 277 ARG A O 1
ATOM 2147 N N . VAL A 1 278 ? 10.391 -12.740 -1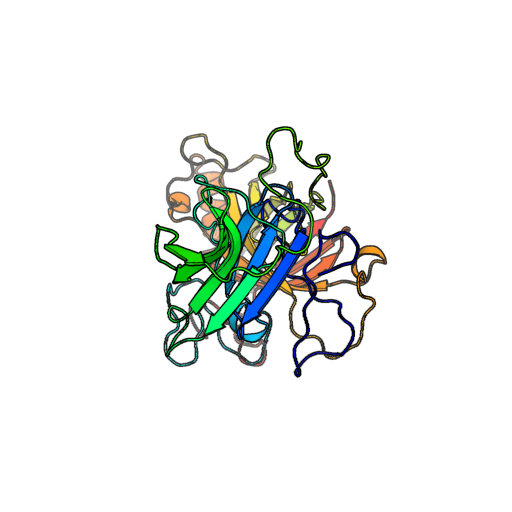3.887 1.00 92.12 278 VAL A N 1
ATOM 2148 C CA . VAL A 1 278 ? 9.009 -12.623 -13.382 1.00 92.12 278 VAL A CA 1
ATOM 2149 C C . VAL A 1 278 ? 8.833 -11.417 -12.450 1.00 92.12 278 VAL A C 1
ATOM 2151 O O . VAL A 1 278 ? 7.717 -11.007 -12.143 1.00 92.12 278 VAL A O 1
ATOM 2154 N N . VAL A 1 279 ? 9.945 -10.822 -12.015 1.00 93.56 279 VAL A N 1
ATOM 2155 C CA . VAL A 1 279 ? 9.991 -9.590 -11.229 1.00 93.56 279 VAL A CA 1
ATOM 2156 C C . VAL A 1 279 ? 11.197 -8.760 -11.654 1.00 93.56 279 VAL A C 1
ATOM 2158 O O . VAL A 1 279 ? 12.276 -9.304 -11.888 1.00 93.56 279 VAL A O 1
ATOM 2161 N N . VAL A 1 280 ? 11.019 -7.443 -11.732 1.00 94.62 280 VAL A N 1
ATOM 2162 C CA . VAL A 1 280 ? 12.112 -6.481 -11.911 1.00 94.62 280 VAL A CA 1
ATOM 2163 C C . VAL A 1 280 ? 12.141 -5.558 -10.708 1.00 94.62 280 VAL A C 1
ATOM 2165 O O . VAL A 1 280 ? 11.221 -4.765 -10.508 1.00 94.62 280 VAL A O 1
ATOM 2168 N N . ASN A 1 281 ? 13.185 -5.671 -9.892 1.00 94.25 281 ASN A N 1
ATOM 2169 C CA . ASN A 1 281 ? 13.361 -4.821 -8.721 1.00 94.25 281 ASN A CA 1
ATOM 2170 C C . ASN A 1 281 ? 14.110 -3.559 -9.107 1.00 94.25 281 ASN A C 1
ATOM 2172 O O . ASN A 1 281 ? 15.142 -3.626 -9.761 1.00 94.25 281 ASN A O 1
ATOM 2176 N N . PHE A 1 282 ? 13.625 -2.419 -8.650 1.00 94.81 282 PHE A N 1
ATOM 2177 C CA . PHE A 1 282 ? 14.158 -1.109 -8.950 1.00 94.81 282 PHE A CA 1
ATOM 2178 C C . PHE A 1 282 ? 14.519 -0.342 -7.680 1.00 94.81 282 PHE A C 1
ATOM 2180 O O . PHE A 1 282 ? 13.950 -0.546 -6.604 1.00 94.81 282 PHE A O 1
ATOM 2187 N N . GLN A 1 283 ? 15.415 0.622 -7.841 1.00 94.25 283 GLN A N 1
ATOM 2188 C CA . GLN A 1 283 ? 15.667 1.686 -6.878 1.00 94.25 283 GLN A CA 1
ATOM 2189 C C . GLN A 1 283 ? 15.773 3.020 -7.613 1.00 94.25 283 GLN A C 1
ATOM 2191 O O . GLN A 1 283 ? 16.172 3.065 -8.777 1.00 94.25 283 GLN A O 1
ATOM 2196 N N . GLY A 1 284 ? 15.438 4.114 -6.940 1.00 95.44 284 GLY A N 1
ATOM 2197 C CA . GLY A 1 284 ? 15.575 5.431 -7.542 1.00 95.44 284 GLY A CA 1
ATOM 2198 C C . GLY A 1 284 ? 14.793 6.497 -6.807 1.00 95.44 284 GLY A C 1
ATOM 2199 O O . GLY A 1 284 ? 14.663 6.461 -5.580 1.00 95.44 284 GLY A O 1
ATOM 2200 N N . THR A 1 285 ? 14.297 7.467 -7.564 1.00 96.94 285 THR A N 1
ATOM 2201 C CA . THR A 1 285 ? 13.626 8.641 -7.020 1.00 96.94 285 THR A CA 1
ATOM 2202 C C . THR A 1 285 ? 12.290 8.912 -7.680 1.00 96.94 285 THR A C 1
ATOM 2204 O O . THR A 1 285 ? 12.120 8.698 -8.875 1.00 96.94 285 THR A O 1
ATOM 2207 N N . VAL A 1 286 ? 11.349 9.431 -6.893 1.00 96.56 286 VAL A N 1
ATOM 2208 C CA . VAL A 1 286 ? 10.025 9.831 -7.372 1.00 96.56 286 VAL A CA 1
ATOM 2209 C C . VAL A 1 286 ? 9.655 11.214 -6.846 1.00 96.56 286 VAL A C 1
ATOM 2211 O O . VAL A 1 286 ? 9.856 11.537 -5.674 1.00 96.56 286 VAL A O 1
ATOM 2214 N N . THR A 1 287 ? 9.070 12.023 -7.719 1.00 94.12 287 THR A N 1
ATOM 2215 C CA . THR A 1 287 ? 8.363 13.270 -7.421 1.00 94.12 287 THR A CA 1
ATOM 2216 C C . THR A 1 287 ? 7.017 13.262 -8.157 1.00 94.12 287 THR A C 1
ATOM 2218 O O . THR A 1 287 ? 6.806 12.432 -9.039 1.00 94.12 287 THR A O 1
ATOM 2221 N N . PRO A 1 288 ? 6.111 14.218 -7.890 1.00 91.62 288 PRO A N 1
ATOM 2222 C CA . PRO A 1 288 ? 4.950 14.426 -8.756 1.00 91.62 288 PRO A CA 1
ATOM 2223 C C . PRO A 1 288 ? 5.295 14.758 -10.218 1.00 91.62 288 PRO A C 1
ATOM 2225 O O . PRO A 1 288 ? 4.404 14.745 -11.056 1.00 91.62 288 PRO A O 1
ATOM 2228 N N . ALA A 1 289 ? 6.553 15.097 -10.527 1.00 93.06 289 ALA A N 1
ATOM 2229 C CA . ALA A 1 289 ? 7.002 15.500 -11.858 1.00 93.06 289 ALA A CA 1
ATOM 2230 C C . ALA A 1 289 ? 7.850 14.441 -12.579 1.00 93.06 289 ALA A C 1
ATOM 2232 O O . ALA A 1 289 ? 7.973 14.506 -13.801 1.00 93.06 289 ALA A O 1
ATOM 2233 N N . THR A 1 290 ? 8.453 13.500 -11.853 1.00 95.50 290 THR A N 1
ATOM 2234 C CA . THR A 1 290 ? 9.344 12.484 -12.422 1.00 95.50 290 THR A CA 1
ATOM 2235 C C . THR A 1 290 ? 9.309 11.193 -11.615 1.00 95.50 290 THR A C 1
ATOM 2237 O O . THR A 1 290 ? 9.167 11.205 -10.391 1.00 95.50 290 THR A O 1
ATOM 2240 N N . LEU A 1 291 ? 9.480 10.076 -12.306 1.00 97.62 291 LEU A N 1
ATOM 2241 C CA . LEU A 1 291 ? 9.811 8.778 -11.741 1.00 97.62 291 LEU A CA 1
ATOM 2242 C C . LEU A 1 291 ? 11.046 8.293 -12.483 1.00 97.62 291 LEU A C 1
ATOM 2244 O O . LEU A 1 291 ? 10.980 8.087 -13.688 1.00 97.62 291 LEU A O 1
ATOM 2248 N N . ASP A 1 292 ? 12.145 8.145 -11.753 1.00 98.06 292 ASP A N 1
ATOM 2249 C CA . ASP A 1 292 ? 13.455 7.806 -12.296 1.00 98.06 292 ASP A CA 1
ATOM 2250 C C . ASP A 1 292 ? 13.989 6.611 -11.509 1.00 98.06 292 ASP A C 1
ATOM 2252 O O . ASP A 1 292 ? 14.463 6.755 -10.377 1.00 98.06 292 ASP A O 1
ATOM 2256 N N . LEU A 1 293 ? 13.852 5.416 -12.077 1.00 97.69 293 LEU A N 1
ATOM 2257 C CA . LEU A 1 293 ? 14.217 4.161 -11.437 1.00 97.69 293 LEU A CA 1
ATOM 2258 C C . LEU A 1 293 ? 15.209 3.367 -12.289 1.00 97.69 293 LEU A C 1
ATOM 2260 O O . LEU A 1 293 ? 15.141 3.353 -13.515 1.00 97.69 293 LEU A O 1
ATOM 2264 N N . VAL A 1 294 ? 16.107 2.648 -11.625 1.00 96.12 294 VAL A N 1
ATOM 2265 C CA . VAL A 1 294 ? 17.074 1.747 -12.259 1.00 96.12 294 VAL A CA 1
ATOM 2266 C C . VAL A 1 294 ? 16.955 0.372 -11.618 1.00 96.12 294 VAL A C 1
ATOM 2268 O O . VAL A 1 294 ? 16.812 0.264 -10.397 1.00 96.12 294 VAL A O 1
ATOM 2271 N N . GLU A 1 295 ? 16.964 -0.673 -12.444 1.00 94.25 295 GLU A N 1
ATOM 2272 C CA . GLU A 1 295 ? 16.924 -2.061 -11.996 1.00 94.25 295 GLU A CA 1
ATOM 2273 C C . GLU A 1 295 ? 18.106 -2.335 -11.063 1.00 94.25 295 GLU A C 1
ATOM 2275 O O . GLU A 1 295 ? 19.254 -2.002 -11.361 1.00 94.25 295 GLU A O 1
ATOM 2280 N N . MET A 1 296 ? 17.814 -2.938 -9.915 1.00 91.44 296 MET A N 1
ATOM 2281 C CA . MET A 1 296 ? 18.812 -3.336 -8.938 1.00 91.44 296 MET A CA 1
ATOM 2282 C C . MET A 1 296 ? 19.660 -4.480 -9.495 1.00 91.44 296 MET A C 1
ATOM 2284 O O . MET A 1 296 ? 19.169 -5.459 -10.059 1.00 91.44 296 MET A O 1
ATOM 2288 N N . THR A 1 297 ? 20.958 -4.389 -9.261 1.00 89.50 297 THR A N 1
ATOM 2289 C CA . THR A 1 297 ? 21.982 -5.277 -9.796 1.00 89.50 297 THR A CA 1
ATOM 2290 C C . THR A 1 297 ? 22.744 -5.985 -8.679 1.00 89.50 297 THR A C 1
ATOM 2292 O O . THR A 1 297 ? 22.632 -5.669 -7.485 1.00 89.50 297 THR A O 1
ATOM 2295 N N . TRP A 1 298 ? 23.582 -6.953 -9.052 1.00 82.06 298 TRP A N 1
ATOM 2296 C CA . TRP A 1 298 ? 24.512 -7.581 -8.110 1.00 82.06 298 TRP A CA 1
ATOM 2297 C C . TRP A 1 298 ? 25.608 -6.634 -7.589 1.00 82.06 298 TRP A C 1
ATOM 2299 O O . TRP A 1 298 ? 26.253 -6.975 -6.598 1.00 82.06 298 TRP A O 1
ATOM 2309 N N . GLN A 1 299 ? 25.804 -5.455 -8.198 1.00 82.81 299 GLN A N 1
ATOM 2310 C CA . GLN A 1 299 ? 26.741 -4.433 -7.707 1.00 82.81 299 GLN A CA 1
ATOM 2311 C C . GLN A 1 299 ? 26.152 -3.556 -6.604 1.00 82.81 299 GLN A C 1
ATOM 2313 O O . GLN A 1 299 ? 26.915 -2.962 -5.842 1.00 82.81 299 GLN A O 1
ATOM 2318 N N . ASP A 1 300 ? 24.825 -3.484 -6.495 1.00 82.00 300 ASP A N 1
ATOM 2319 C CA . ASP A 1 300 ? 24.185 -2.647 -5.488 1.00 82.00 300 ASP A CA 1
ATOM 2320 C C . ASP A 1 300 ? 24.490 -3.177 -4.079 1.00 82.00 300 ASP A C 1
ATOM 2322 O O . ASP A 1 300 ? 24.167 -4.342 -3.777 1.00 82.00 300 ASP A O 1
ATOM 2326 N N . PRO A 1 301 ? 25.155 -2.362 -3.233 1.00 61.78 301 PRO A N 1
ATOM 2327 C CA . PRO A 1 301 ? 25.681 -2.807 -1.957 1.00 61.78 301 PRO A CA 1
ATOM 2328 C C . PRO A 1 301 ? 24.545 -3.178 -0.999 1.00 61.78 301 PRO A C 1
ATOM 2330 O O . PRO A 1 301 ? 23.725 -2.340 -0.663 1.00 61.78 301 PRO A O 1
ATOM 2333 N N . ALA A 1 302 ? 24.593 -4.432 -0.537 1.00 55.97 302 ALA A N 1
ATOM 2334 C CA . ALA A 1 302 ? 23.933 -5.007 0.638 1.00 55.97 302 ALA A CA 1
ATOM 2335 C C . ALA A 1 302 ? 22.380 -5.007 0.700 1.00 55.97 302 ALA A C 1
ATOM 2337 O O . ALA A 1 302 ? 21.700 -4.028 0.454 1.00 55.97 302 ALA A O 1
ATOM 2338 N N . VAL A 1 303 ? 21.854 -6.191 1.041 1.00 55.50 303 VAL A N 1
ATOM 2339 C CA . VAL A 1 303 ? 20.565 -6.492 1.693 1.00 55.50 303 VAL A CA 1
ATOM 2340 C C . VAL A 1 303 ? 19.339 -5.645 1.291 1.00 55.50 303 VAL A C 1
ATOM 2342 O O . VAL A 1 303 ? 18.992 -4.650 1.899 1.00 55.50 303 VAL A O 1
ATOM 2345 N N . GLY A 1 304 ? 18.599 -6.094 0.285 1.00 57.03 304 GLY A N 1
ATOM 2346 C CA . GLY A 1 304 ? 17.325 -5.456 -0.063 1.00 57.03 304 GLY A CA 1
ATOM 2347 C C . GLY A 1 304 ? 16.453 -6.355 -0.913 1.00 57.03 304 GLY A C 1
ATOM 2348 O O . GLY A 1 304 ? 15.233 -6.364 -0.787 1.00 57.03 304 GLY A O 1
ATOM 2349 N N . VAL A 1 305 ? 17.077 -7.158 -1.759 1.00 59.41 305 VAL A N 1
ATOM 2350 C CA . VAL A 1 305 ? 16.405 -8.235 -2.467 1.00 59.41 305 VAL A CA 1
ATOM 2351 C C . VAL A 1 305 ? 17.316 -9.449 -2.470 1.00 59.41 305 VAL A C 1
ATOM 2353 O O . VAL A 1 305 ? 18.543 -9.283 -2.463 1.00 59.41 305 VAL A O 1
ATOM 2356 N N . VAL A 1 306 ? 16.737 -10.649 -2.426 1.00 58.12 306 VAL A N 1
ATOM 2357 C CA . VAL A 1 306 ? 17.485 -11.911 -2.474 1.00 58.12 306 VAL A CA 1
ATOM 2358 C C . VAL A 1 306 ? 18.442 -11.910 -3.678 1.00 58.12 306 VAL A C 1
ATOM 2360 O O . VAL A 1 306 ? 18.004 -11.697 -4.809 1.00 58.12 306 VAL A O 1
ATOM 2363 N N . PRO A 1 307 ? 19.755 -12.140 -3.477 1.00 54.31 307 PRO A N 1
ATOM 2364 C CA . PRO A 1 307 ? 20.689 -12.340 -4.582 1.00 54.31 307 PRO A CA 1
ATOM 2365 C C . PRO A 1 307 ? 20.280 -13.542 -5.449 1.00 54.31 307 PRO A C 1
ATOM 2367 O O . PRO A 1 307 ? 20.016 -14.618 -4.916 1.00 54.31 307 PRO A O 1
ATOM 2370 N N . GLY A 1 308 ? 20.253 -13.379 -6.776 1.00 61.97 308 GLY A N 1
ATOM 2371 C CA . GLY A 1 308 ? 19.823 -14.415 -7.726 1.00 61.97 308 GLY A CA 1
ATOM 2372 C C . GLY A 1 308 ? 18.902 -13.840 -8.801 1.00 61.97 308 GLY A C 1
ATOM 2373 O O . GLY A 1 308 ? 19.170 -12.752 -9.300 1.00 61.97 308 GLY A O 1
ATOM 2374 N N . ASN A 1 309 ? 17.799 -14.534 -9.103 1.00 63.00 309 ASN A N 1
ATOM 2375 C CA . ASN A 1 309 ? 16.817 -14.177 -10.147 1.00 63.00 309 ASN A CA 1
ATOM 2376 C C . ASN A 1 309 ? 16.127 -12.811 -9.955 1.00 63.00 309 ASN A C 1
ATOM 2378 O O . ASN A 1 309 ? 15.331 -12.404 -10.792 1.00 63.00 309 ASN A O 1
ATOM 2382 N N . GLU A 1 310 ? 16.392 -12.125 -8.845 1.00 72.31 310 GLU A N 1
ATOM 2383 C CA . GLU A 1 310 ? 15.787 -10.841 -8.496 1.00 72.31 310 GLU A CA 1
ATOM 2384 C C . GLU A 1 310 ? 16.761 -9.650 -8.602 1.00 72.31 310 GLU A C 1
ATOM 2386 O O . GLU A 1 310 ? 16.355 -8.512 -8.355 1.00 72.31 310 GLU A O 1
ATOM 2391 N N . LYS A 1 311 ? 18.030 -9.897 -8.971 1.00 75.62 311 LYS A N 1
ATOM 2392 C CA . LYS A 1 311 ? 19.044 -8.872 -9.267 1.00 75.62 311 LYS A CA 1
ATOM 2393 C C . LYS A 1 311 ? 19.623 -9.084 -10.664 1.00 75.62 311 LYS A C 1
ATOM 2395 O O . LYS A 1 311 ? 20.058 -10.185 -10.991 1.00 75.62 311 LYS A O 1
ATOM 2400 N N . ALA A 1 312 ? 19.705 -8.018 -11.452 1.00 81.62 312 ALA A N 1
ATOM 2401 C CA . ALA A 1 312 ? 20.251 -8.085 -1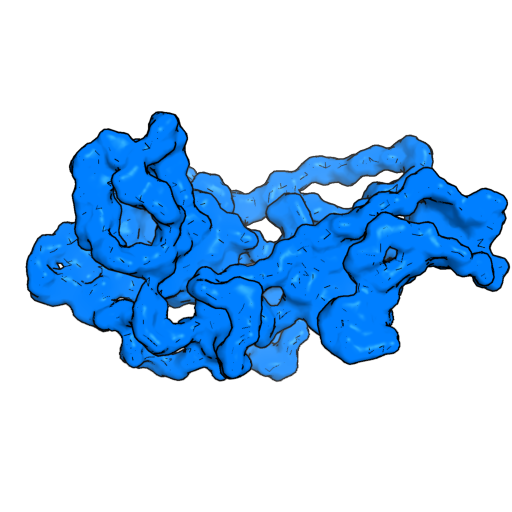2.802 1.00 81.62 312 ALA A CA 1
ATOM 2402 C C . ALA A 1 312 ? 21.782 -8.040 -12.860 1.00 81.62 312 ALA A C 1
ATOM 2404 O O . ALA A 1 312 ? 22.477 -7.616 -11.929 1.00 81.62 312 ALA A O 1
ATOM 2405 N N . ASP A 1 313 ? 22.302 -8.433 -14.022 1.00 83.06 313 ASP A N 1
ATOM 2406 C CA . ASP A 1 313 ? 23.619 -8.000 -14.469 1.00 83.06 313 ASP A CA 1
ATOM 2407 C C . ASP A 1 313 ? 23.590 -6.483 -14.757 1.00 83.06 313 ASP A C 1
ATOM 2409 O O . ASP A 1 313 ? 22.727 -6.042 -15.520 1.00 83.06 313 ASP A O 1
ATOM 2413 N N . PRO A 1 314 ? 24.515 -5.670 -14.207 1.00 84.81 314 PRO A N 1
ATOM 2414 C CA . PRO A 1 314 ? 24.615 -4.239 -14.493 1.00 84.81 314 PRO A CA 1
ATOM 2415 C C . PRO A 1 314 ? 24.696 -3.895 -15.978 1.00 84.81 314 PRO A C 1
ATOM 2417 O O . PRO A 1 314 ? 24.265 -2.824 -16.392 1.00 84.81 314 PRO A O 1
ATOM 2420 N N . THR A 1 315 ? 25.238 -4.796 -16.796 1.00 85.44 315 THR A N 1
ATOM 2421 C CA . THR A 1 315 ? 25.338 -4.620 -18.248 1.00 85.44 315 THR A CA 1
ATOM 2422 C C . THR A 1 315 ? 24.028 -4.890 -18.990 1.00 85.44 315 THR A C 1
ATOM 2424 O O . THR A 1 315 ? 23.986 -4.721 -20.207 1.00 85.44 315 THR A O 1
ATOM 2427 N N . ASN A 1 316 ? 22.979 -5.310 -18.277 1.00 87.50 316 ASN A N 1
ATOM 2428 C CA . ASN A 1 316 ? 21.659 -5.648 -18.807 1.00 87.50 316 ASN A CA 1
ATOM 2429 C C . ASN A 1 316 ? 20.513 -5.073 -17.948 1.00 87.50 316 ASN A C 1
ATOM 2431 O O . ASN A 1 316 ? 19.405 -5.609 -17.968 1.00 87.50 316 ASN A O 1
ATOM 2435 N N . ALA A 1 317 ? 20.786 -4.018 -17.174 1.00 90.88 317 ALA A N 1
ATOM 2436 C CA . ALA A 1 317 ? 19.805 -3.390 -16.297 1.00 90.88 317 ALA A CA 1
ATOM 2437 C C . ALA A 1 317 ? 18.732 -2.622 -17.090 1.00 90.88 317 ALA A C 1
ATOM 2439 O O . ALA A 1 317 ? 19.020 -1.972 -18.102 1.00 90.88 317 ALA A O 1
ATOM 2440 N N . ILE A 1 318 ? 17.495 -2.681 -16.605 1.00 95.94 318 ILE A N 1
ATOM 2441 C CA . ILE A 1 318 ? 16.364 -1.897 -17.100 1.00 95.94 318 ILE A CA 1
ATOM 2442 C C . ILE A 1 318 ? 16.332 -0.536 -16.396 1.00 95.94 318 ILE A C 1
ATOM 2444 O O . ILE A 1 318 ? 16.419 -0.443 -15.174 1.00 95.94 318 ILE A O 1
ATOM 2448 N N . VAL A 1 319 ? 16.158 0.532 -17.166 1.00 97.50 319 VAL A N 1
ATOM 2449 C CA . VAL A 1 319 ? 15.878 1.884 -16.670 1.00 97.50 319 VAL A CA 1
ATOM 2450 C C . VAL A 1 319 ? 14.397 2.178 -16.874 1.00 97.50 319 VAL A C 1
ATOM 2452 O O . VAL A 1 319 ? 13.851 1.867 -17.932 1.00 97.50 319 VAL A O 1
ATOM 2455 N N . PHE A 1 320 ? 13.748 2.769 -15.875 1.00 98.12 320 PHE A N 1
ATOM 2456 C CA . PHE A 1 320 ? 12.372 3.238 -15.947 1.00 98.12 320 PHE A CA 1
ATOM 2457 C C . PHE A 1 320 ? 12.323 4.743 -15.688 1.00 98.12 320 PHE A C 1
ATOM 2459 O O . PHE A 1 320 ? 12.548 5.191 -14.567 1.00 98.12 320 PHE A O 1
ATOM 2466 N N . GLU A 1 321 ? 11.987 5.507 -16.721 1.00 98.19 321 GLU A N 1
ATOM 2467 C CA . GLU A 1 321 ? 11.786 6.953 -16.636 1.00 98.19 321 GLU A CA 1
ATOM 2468 C C . GLU A 1 321 ? 10.345 7.287 -17.015 1.00 98.19 321 GLU A C 1
ATOM 2470 O O . GLU A 1 321 ? 9.858 6.819 -18.048 1.00 98.19 321 GLU A O 1
ATOM 2475 N N . ALA A 1 322 ? 9.657 8.092 -16.205 1.00 97.56 322 ALA A N 1
ATOM 2476 C CA . ALA A 1 322 ? 8.307 8.573 -16.483 1.00 97.56 322 ALA A CA 1
ATOM 2477 C C . ALA A 1 322 ? 8.072 10.000 -15.969 1.00 97.56 322 ALA A C 1
ATOM 2479 O O . ALA A 1 322 ? 8.707 10.457 -15.022 1.00 97.56 322 ALA A O 1
ATOM 2480 N N . SER A 1 323 ? 7.122 10.699 -16.589 1.00 96.56 323 SER A N 1
ATOM 2481 C CA . SER A 1 323 ? 6.737 12.079 -16.260 1.00 96.56 323 SER A CA 1
ATOM 2482 C C . SER A 1 323 ? 5.228 12.299 -16.452 1.00 96.56 323 SER A C 1
ATOM 2484 O O . SER A 1 32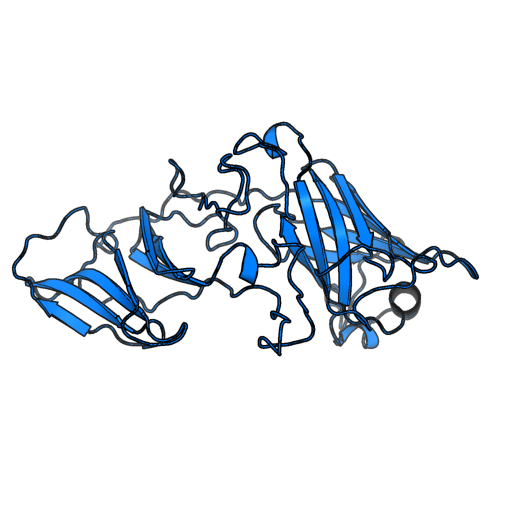3 ? 4.580 11.475 -17.099 1.00 96.56 323 SER A O 1
ATOM 2486 N N . PRO A 1 324 ? 4.634 13.368 -15.892 1.00 94.94 324 PRO A N 1
ATOM 2487 C CA . PRO A 1 324 ? 3.204 13.634 -16.014 1.00 94.94 324 PRO A CA 1
ATOM 2488 C C . PRO A 1 324 ? 2.703 13.765 -17.452 1.00 94.94 324 PRO A C 1
ATOM 2490 O O . PRO A 1 324 ? 3.398 14.310 -18.313 1.00 94.94 324 PRO A O 1
ATOM 2493 N N . PHE A 1 325 ? 1.467 13.314 -17.681 1.00 92.75 325 PHE A N 1
ATOM 2494 C CA . PHE A 1 325 ? 0.744 13.417 -18.951 1.00 92.75 325 PHE A CA 1
ATOM 2495 C C . PHE A 1 325 ? -0.733 13.756 -18.743 1.00 92.75 325 PHE A C 1
ATOM 2497 O O . PHE A 1 325 ? -1.239 13.559 -17.615 1.00 92.75 325 PHE A O 1
#

pLDDT: mean 92.99, std 7.18, range [54.31, 98.81]

Radius of gyration: 22.38 Å; chains: 1; bounding box: 56×39×66 Å

Sequence (325 aa):
LGPDGRSLIFNDWWLPADWSRQICLPDRGTFLAENLSVSASTVFIVGTLGELYTRLYDFDTAGENDTLTYSFLINAASGDTRALPAEEWRRQPDITDGLITGRVTITQDGQGNAARLLRVEGVRDGRTGFYFKHIFDETWSFEETGLSVCGPFLNAPGRGPPAPVEPADFPLRGSLVRSPLFGPSVSVGVDIPRFNLMCSPAEAHVLVNGIPVTVNGVPLVFPLHHVHSLVLETRPREYWLVGIAAKVRAALLLPGEVDEIDDAQALNAVRALFEDRVVVNFQGTVTPATLDLVEMTWQDPAVGVVPGNEKADPTNAIVFEASPF